Protein AF-A0A9Q0FWL4-F1 (afdb_monomer_lite)

InterPro domains:
  IPR029993 Plant galacturonosyltransferase GAUT [PTHR32116] (67-265)

Foldseek 3Di:
DDDDDDDDDDDDDDDDDDDDDDDDDDPPPVVVVVVVVVVVVVVVVVVVVVVVVVVVVVVVVVVVVVVVVVPCVCVVDVDPPDDPPPDPCFCVLLVLLVVLLLLLVLLLVQCVVVVPDPLNVQSVVLSVVSCVQSPVDPGPVSGDPCNVVSSVSSVVSSVVSCVVGDDPVSSVVSSVVVVVVVVVVVVVVVVVVVVVVVCVQQDDPVVVVVVVVVVVCVQPVDDPVPNDDPPPVVVPDPVDDDDDDDDSGPVVVVVVVVVCVVVVVVD

pLDDT: mean 77.48, std 19.6, range [29.02, 96.5]

Radius of gyration: 37.81 Å; chains: 1; bounding box: 116×68×79 Å

Structure (mmCIF, N/CA/C/O backbone):
data_AF-A0A9Q0FWL4-F1
#
_entry.id   AF-A0A9Q0FWL4-F1
#
loop_
_atom_site.group_PDB
_atom_site.id
_atom_site.type_symbol
_atom_site.label_atom_id
_atom_site.label_alt_id
_atom_site.label_comp_id
_atom_site.label_asym_id
_atom_site.label_entity_id
_atom_site.label_seq_id
_atom_site.pdbx_PDB_ins_code
_atom_site.Cartn_x
_atom_site.Cartn_y
_atom_site.Cartn_z
_atom_site.occupancy
_atom_site.B_iso_or_equiv
_atom_site.auth_seq_id
_atom_site.auth_comp_id
_atom_site.auth_asym_id
_atom_site.auth_atom_id
_atom_site.pdbx_PDB_model_num
ATOM 1 N N . MET A 1 1 ? -26.113 43.821 -10.012 1.00 34.00 1 MET A N 1
ATOM 2 C CA . MET A 1 1 ? -27.059 44.956 -9.941 1.00 34.00 1 MET A CA 1
ATOM 3 C C . MET A 1 1 ? -28.454 44.350 -9.943 1.00 34.00 1 MET A C 1
ATOM 5 O O . MET A 1 1 ? -28.707 43.548 -10.831 1.00 34.00 1 MET A O 1
ATOM 9 N N . GLY A 1 2 ? -29.240 44.588 -8.882 1.00 33.53 2 GLY A N 1
ATOM 10 C CA . GLY A 1 2 ? -30.541 43.950 -8.605 1.00 33.53 2 GLY A CA 1
ATOM 11 C C . GLY A 1 2 ? -31.647 44.323 -9.604 1.00 33.53 2 GLY A C 1
ATOM 12 O O . GLY A 1 2 ? -31.356 44.902 -10.640 1.00 33.53 2 GLY A O 1
ATOM 13 N N . SER A 1 3 ? -32.933 44.051 -9.384 1.00 32.19 3 SER A N 1
ATOM 14 C CA . SER A 1 3 ? -33.690 43.526 -8.236 1.00 32.19 3 SER A CA 1
ATOM 15 C C . SER A 1 3 ? -35.167 43.379 -8.654 1.00 32.19 3 SER A C 1
ATOM 17 O O . SER A 1 3 ? -35.619 44.199 -9.442 1.00 32.19 3 SER A O 1
ATOM 19 N N . LEU A 1 4 ? -35.881 42.420 -8.038 1.00 29.02 4 LEU A N 1
ATOM 20 C CA . LEU A 1 4 ? -37.313 42.427 -7.634 1.00 29.02 4 LEU A CA 1
ATOM 21 C C . LEU A 1 4 ? -38.383 42.740 -8.712 1.00 29.02 4 LEU A C 1
ATOM 23 O O . LEU A 1 4 ? -38.448 43.834 -9.246 1.00 29.02 4 LEU A O 1
ATOM 27 N N . SER A 1 5 ? -39.202 41.755 -9.106 1.00 41.09 5 SER A N 1
ATOM 28 C CA . SER A 1 5 ? -40.471 41.311 -8.472 1.00 41.09 5 SER A CA 1
ATOM 29 C C . SER A 1 5 ? -41.685 42.174 -8.829 1.00 41.09 5 SER A C 1
ATOM 31 O O . SER A 1 5 ? -41.716 43.343 -8.466 1.00 41.09 5 SER A O 1
ATOM 33 N N . LEU A 1 6 ? -42.727 41.549 -9.395 1.00 30.31 6 LEU A N 1
ATOM 34 C CA . LEU A 1 6 ? -44.133 41.951 -9.264 1.00 30.31 6 LEU A CA 1
ATOM 35 C C . LEU A 1 6 ? -45.068 40.817 -9.734 1.00 30.31 6 LEU A C 1
ATOM 37 O O . LEU A 1 6 ? -44.769 40.102 -10.685 1.00 30.31 6 LEU A O 1
ATOM 41 N N . ASP A 1 7 ? -46.197 40.719 -9.033 1.00 31.80 7 ASP A N 1
ATOM 42 C CA . ASP A 1 7 ? -47.492 40.201 -9.489 1.00 31.80 7 ASP A CA 1
ATOM 43 C C . ASP A 1 7 ? -47.728 38.688 -9.599 1.00 31.80 7 ASP A C 1
ATOM 45 O O . ASP A 1 7 ? -47.531 38.053 -10.627 1.00 31.80 7 ASP A O 1
ATOM 49 N N . SER A 1 8 ? -48.375 38.123 -8.574 1.00 32.84 8 SER A N 1
ATOM 50 C CA . SER A 1 8 ? -49.847 38.095 -8.594 1.00 32.84 8 SER A CA 1
ATOM 51 C C . SER A 1 8 ? -50.386 37.475 -7.302 1.00 32.84 8 SER A C 1
ATOM 53 O O . SER A 1 8 ? -50.456 36.258 -7.142 1.00 32.84 8 SER A O 1
ATOM 55 N N . PHE A 1 9 ? -50.767 38.331 -6.352 1.00 29.19 9 PHE A N 1
ATOM 56 C CA . PHE A 1 9 ? -51.588 37.937 -5.213 1.00 29.19 9 PHE A CA 1
ATOM 57 C C . PHE A 1 9 ? -52.918 38.692 -5.255 1.00 29.19 9 PHE A C 1
ATOM 59 O O . PHE A 1 9 ? -52.963 39.916 -5.186 1.00 29.19 9 PHE A O 1
ATOM 66 N N . ARG A 1 10 ? -53.986 37.889 -5.189 1.00 34.56 10 ARG A N 1
ATOM 67 C CA . ARG A 1 10 ? -55.209 38.135 -4.413 1.00 34.56 10 ARG A CA 1
ATOM 68 C C . ARG A 1 10 ? -56.282 39.035 -5.035 1.00 34.56 10 ARG A C 1
ATOM 70 O O . ARG A 1 10 ? -56.314 40.241 -4.813 1.00 34.56 10 ARG A O 1
ATOM 77 N N . LYS A 1 11 ? -57.310 38.379 -5.583 1.00 34.53 11 LYS A N 1
ATOM 78 C CA . LYS A 1 11 ? -58.724 38.719 -5.336 1.00 34.53 11 LYS A CA 1
ATOM 79 C C . LYS A 1 11 ? -59.644 37.613 -5.857 1.00 34.53 11 LYS A C 1
ATOM 81 O O . LYS A 1 11 ? -59.728 37.402 -7.058 1.00 34.53 11 LYS A O 1
ATOM 86 N N . ASN A 1 12 ? -60.315 36.904 -4.952 1.00 34.34 12 ASN A N 1
ATOM 87 C CA . ASN A 1 12 ? -61.779 36.915 -4.850 1.00 34.34 12 ASN A CA 1
ATOM 88 C C . ASN A 1 12 ? -62.262 35.845 -3.862 1.00 34.34 12 ASN A C 1
ATOM 90 O O . ASN A 1 12 ? -61.988 34.657 -4.002 1.00 34.34 12 ASN A O 1
ATOM 94 N N . ASN A 1 13 ? -62.987 36.323 -2.851 1.00 46.12 13 ASN A N 1
ATOM 95 C CA . ASN A 1 13 ? -63.756 35.535 -1.902 1.00 46.12 13 ASN A CA 1
ATOM 96 C C . ASN A 1 13 ? -64.874 34.796 -2.645 1.00 46.12 13 ASN A C 1
ATOM 98 O O . ASN A 1 13 ? -65.841 35.428 -3.059 1.00 46.12 13 ASN A O 1
ATOM 102 N N . PHE A 1 14 ? -64.783 33.472 -2.734 1.00 36.03 14 PHE A N 1
ATOM 103 C CA . PHE A 1 14 ? -65.955 32.624 -2.912 1.00 36.03 14 PHE A CA 1
ATOM 104 C C . PHE A 1 14 ? -65.940 31.528 -1.851 1.00 36.03 14 PHE A C 1
ATOM 106 O O . PHE A 1 14 ? -65.048 30.686 -1.792 1.00 36.03 14 PHE A O 1
ATOM 113 N N . SER A 1 15 ? -66.936 31.618 -0.973 1.00 32.41 15 SER A N 1
ATOM 114 C CA . SER A 1 15 ? -67.282 30.630 0.039 1.00 32.41 15 SER A CA 1
ATOM 115 C C . SER A 1 15 ? -67.635 29.310 -0.649 1.00 32.41 15 SER A C 1
ATOM 117 O O . SER A 1 15 ? -68.641 29.226 -1.353 1.00 32.41 15 SER A O 1
ATOM 119 N N . ALA A 1 16 ? -66.803 28.285 -0.470 1.00 35.75 16 ALA A N 1
ATOM 120 C CA . ALA A 1 16 ? -67.134 26.926 -0.874 1.00 35.75 16 ALA A CA 1
ATOM 121 C C . ALA A 1 16 ? -67.928 26.261 0.259 1.00 35.75 16 ALA A C 1
ATOM 123 O O . ALA A 1 16 ? -67.370 25.682 1.191 1.00 35.75 16 ALA A O 1
ATOM 124 N N . SER A 1 17 ? -69.251 26.398 0.178 1.00 32.19 17 SER A N 1
ATOM 125 C CA . SER A 1 17 ? -70.213 25.616 0.951 1.00 32.19 17 SER A CA 1
ATOM 126 C C . SER A 1 17 ? -70.137 24.158 0.497 1.00 32.19 17 SER A C 1
ATOM 128 O O . SER A 1 17 ? -70.557 23.823 -0.609 1.00 32.19 17 SER A O 1
ATOM 130 N N . TRP A 1 18 ?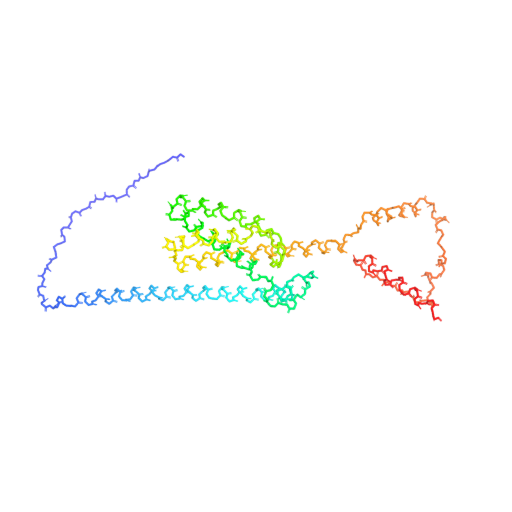 -69.595 23.284 1.341 1.00 34.16 18 TRP A N 1
ATOM 131 C CA . TRP A 1 18 ? -69.711 21.843 1.143 1.00 34.16 18 TRP A CA 1
ATOM 132 C C . TRP A 1 18 ? -70.949 21.357 1.891 1.00 34.16 18 TRP A C 1
ATOM 134 O O . TRP A 1 18 ? -70.984 21.326 3.119 1.00 34.16 18 TRP A O 1
ATOM 144 N N . LYS A 1 19 ? -71.990 21.007 1.129 1.00 30.08 19 LYS A N 1
ATOM 145 C CA . LYS A 1 19 ? -73.151 20.262 1.623 1.00 30.08 19 LYS A CA 1
ATOM 146 C C . LYS A 1 19 ? -72.692 18.870 2.054 1.00 30.08 19 LYS A C 1
ATOM 148 O O . LYS A 1 19 ? -72.280 18.068 1.220 1.00 30.08 19 LYS A O 1
ATOM 153 N N . THR A 1 20 ? -72.824 18.572 3.338 1.00 39.72 20 THR A N 1
ATOM 154 C CA . THR A 1 20 ? -72.803 17.208 3.859 1.00 39.72 20 THR A CA 1
ATOM 155 C C . THR A 1 20 ? -74.146 16.554 3.540 1.00 39.72 20 THR A C 1
ATOM 157 O O . THR A 1 20 ? -75.151 16.778 4.210 1.00 39.72 20 THR A O 1
ATOM 160 N N . VAL A 1 21 ? -74.184 15.765 2.468 1.00 32.66 21 VAL A N 1
ATOM 161 C CA . VAL A 1 21 ? -75.251 14.778 2.282 1.00 32.66 21 VAL A CA 1
ATOM 162 C C . VAL A 1 21 ? -74.821 13.548 3.062 1.00 32.66 21 VAL A C 1
ATOM 164 O O . VAL A 1 21 ? -73.797 12.940 2.756 1.00 32.66 21 VAL A O 1
ATOM 167 N N . GLY A 1 22 ? -75.571 13.240 4.117 1.00 38.34 22 GLY A N 1
ATOM 168 C CA . GLY A 1 22 ? -75.400 12.019 4.883 1.00 38.34 22 GLY A CA 1
ATOM 169 C C . GLY A 1 22 ? -75.562 10.804 3.977 1.00 38.34 22 GLY A C 1
ATOM 170 O O . GLY A 1 22 ? -76.636 10.565 3.432 1.00 38.34 22 GLY A O 1
ATOM 171 N N . ALA A 1 23 ? -74.481 10.049 3.842 1.00 32.47 23 ALA A N 1
ATOM 172 C CA . ALA A 1 23 ? -74.512 8.627 3.572 1.00 32.47 23 ALA A CA 1
ATOM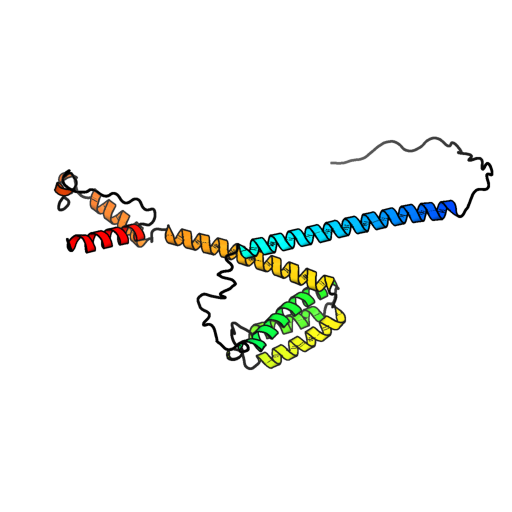 173 C C . ALA A 1 23 ? -73.614 7.992 4.633 1.00 32.47 23 ALA A C 1
ATOM 175 O O . ALA A 1 23 ? -72.404 8.221 4.674 1.00 32.47 23 ALA A O 1
ATOM 176 N N . GLU A 1 24 ? -74.238 7.263 5.549 1.00 42.03 24 GLU A N 1
ATOM 177 C CA . GLU A 1 24 ? -73.559 6.384 6.485 1.00 42.03 24 GLU A CA 1
ATOM 178 C C . GLU A 1 24 ? -72.816 5.305 5.690 1.00 42.03 24 GLU A C 1
ATOM 180 O O . GLU A 1 24 ? -73.407 4.320 5.264 1.00 42.03 24 GLU A O 1
ATOM 185 N N . THR A 1 25 ? -71.511 5.476 5.485 1.00 40.38 25 THR A N 1
ATOM 186 C CA . THR A 1 25 ? -70.605 4.364 5.179 1.00 40.38 25 THR A CA 1
ATOM 187 C C . THR A 1 25 ? -69.249 4.600 5.838 1.00 40.38 25 THR A C 1
ATOM 189 O O . THR A 1 25 ? -68.458 5.421 5.386 1.00 40.38 25 THR A O 1
ATOM 192 N N . SER A 1 26 ? -69.013 3.826 6.900 1.00 40.59 26 SER A N 1
ATOM 193 C CA . SER A 1 26 ? -67.720 3.325 7.381 1.00 40.59 26 SER A CA 1
ATOM 194 C C . SER A 1 26 ? -66.612 4.347 7.697 1.00 40.59 26 SER A C 1
ATOM 196 O O . SER A 1 26 ? -65.752 4.668 6.883 1.00 40.59 26 SER A O 1
ATOM 198 N N . VAL A 1 27 ? -66.529 4.745 8.971 1.00 43.12 27 VAL A N 1
ATOM 199 C CA . VAL A 1 27 ? -65.315 5.353 9.558 1.00 43.12 27 VAL A CA 1
ATOM 200 C C . VAL A 1 27 ? -64.134 4.351 9.585 1.00 43.12 27 VAL A C 1
ATOM 202 O O . VAL A 1 27 ? -62.979 4.757 9.691 1.00 43.12 27 VAL A O 1
ATOM 205 N N . GLU A 1 28 ? -64.383 3.052 9.373 1.00 45.19 28 GLU A N 1
ATOM 206 C CA . GLU A 1 28 ? -63.355 2.004 9.234 1.00 45.19 28 GLU A CA 1
ATOM 207 C C . GLU A 1 28 ? -62.682 1.949 7.844 1.00 45.19 28 GLU A C 1
ATOM 209 O O . GLU A 1 28 ? -61.575 1.421 7.717 1.00 45.19 28 GLU A O 1
ATOM 214 N N . SER A 1 29 ? -63.274 2.514 6.781 1.00 47.66 29 SER A N 1
ATOM 215 C CA . SER A 1 29 ? -62.703 2.392 5.427 1.00 47.66 29 SER A CA 1
ATOM 216 C C . SER A 1 29 ? -61.579 3.392 5.122 1.00 47.66 29 SER A C 1
ATOM 218 O O . SER A 1 29 ? -60.679 3.082 4.335 1.00 47.66 29 SER A O 1
ATOM 220 N N . ASN A 1 30 ? -61.576 4.571 5.752 1.00 52.31 30 ASN A N 1
ATOM 221 C CA . ASN A 1 30 ? -60.561 5.603 5.493 1.00 52.31 30 ASN A CA 1
ATOM 222 C C . ASN A 1 30 ? -59.215 5.291 6.164 1.00 52.31 30 ASN A C 1
ATOM 224 O O . ASN A 1 30 ? -58.171 5.444 5.528 1.00 52.31 30 ASN A O 1
ATOM 228 N N . THR A 1 31 ? -59.236 4.752 7.386 1.00 54.25 31 THR A N 1
ATOM 229 C CA . THR A 1 31 ? -58.031 4.302 8.103 1.00 54.25 31 THR A CA 1
ATOM 230 C C . THR A 1 31 ? -57.358 3.131 7.383 1.00 54.25 31 THR A C 1
ATOM 232 O O . THR A 1 31 ? -56.138 3.118 7.226 1.00 54.25 31 THR A O 1
ATOM 235 N N . SER A 1 32 ? -58.143 2.190 6.842 1.00 61.56 32 SER A N 1
ATOM 236 C CA . SER A 1 32 ? -57.617 1.065 6.055 1.00 61.56 32 SER A CA 1
ATOM 237 C C . SER A 1 32 ? -56.938 1.514 4.749 1.00 61.56 32 SER A C 1
ATOM 239 O O . SER A 1 32 ? -55.901 0.970 4.366 1.00 61.56 32 SER A O 1
ATOM 241 N N . SER A 1 33 ? -57.469 2.549 4.084 1.00 62.50 33 SER A N 1
ATOM 242 C CA . SER A 1 33 ? -56.909 3.097 2.841 1.00 62.50 33 SER A CA 1
ATOM 243 C C . SER A 1 33 ? -55.620 3.890 3.066 1.00 62.50 33 SER A C 1
ATOM 245 O O . SER A 1 33 ? -54.699 3.808 2.246 1.00 62.50 33 SER A O 1
ATOM 247 N N . GLU A 1 34 ? -55.519 4.635 4.168 1.00 67.62 34 GLU A N 1
ATOM 248 C CA . GLU A 1 34 ? -54.279 5.307 4.576 1.00 67.62 34 GLU A CA 1
ATOM 249 C C . GLU A 1 34 ? -53.193 4.305 4.968 1.00 67.62 34 GLU A C 1
ATOM 251 O O . GLU A 1 34 ? -52.090 4.377 4.423 1.00 67.62 34 GLU A O 1
ATOM 256 N N . GLN A 1 35 ? -53.529 3.290 5.770 1.00 72.75 35 GLN A N 1
ATOM 257 C CA . GLN A 1 35 ? -52.615 2.190 6.100 1.00 72.75 35 GLN A CA 1
ATOM 258 C C . GLN A 1 35 ? -52.127 1.447 4.848 1.00 72.75 35 GLN A C 1
ATOM 260 O O . GLN A 1 35 ? -50.964 1.055 4.751 1.00 72.75 35 GLN A O 1
ATOM 265 N N . LEU A 1 36 ? -52.990 1.268 3.842 1.00 78.62 36 LEU A N 1
ATOM 266 C CA . LEU A 1 36 ? -52.611 0.643 2.576 1.00 78.62 36 LEU A CA 1
ATOM 267 C C . LEU A 1 36 ? -51.642 1.521 1.766 1.00 78.62 36 LEU A C 1
ATOM 269 O O . LEU A 1 36 ? -50.739 1.005 1.104 1.00 78.62 36 LEU A O 1
ATOM 273 N N . ARG A 1 37 ? -51.820 2.848 1.793 1.00 78.69 37 ARG A N 1
ATOM 274 C CA . ARG A 1 37 ? -50.910 3.808 1.144 1.00 78.69 37 ARG A CA 1
ATOM 275 C C . ARG A 1 37 ? -49.561 3.862 1.853 1.00 78.69 37 ARG A C 1
ATOM 277 O O . ARG A 1 37 ? -48.538 3.935 1.170 1.00 78.69 37 ARG A O 1
ATOM 284 N N . GLU A 1 38 ? -49.560 3.786 3.177 1.00 80.94 38 GLU A N 1
ATOM 285 C CA . GLU A 1 38 ? -48.361 3.748 4.010 1.00 80.94 38 GLU A CA 1
ATOM 286 C C . GLU A 1 38 ? -47.568 2.457 3.784 1.00 80.94 38 GLU A C 1
ATOM 288 O O . GLU A 1 38 ? -46.414 2.534 3.370 1.00 80.94 38 GLU A O 1
ATOM 293 N N . LYS A 1 39 ? -48.217 1.284 3.808 1.00 85.31 39 LYS A N 1
ATOM 294 C CA . LYS A 1 39 ? -47.588 -0.001 3.435 1.00 85.31 39 LYS A CA 1
ATOM 295 C C . LYS A 1 39 ? -46.972 0.007 2.033 1.00 85.31 39 LYS A C 1
ATOM 297 O O . LYS A 1 39 ? -45.925 -0.592 1.803 1.00 85.31 39 LYS A O 1
ATOM 302 N N . ARG A 1 40 ? -47.585 0.695 1.058 1.00 86.12 40 ARG A N 1
ATOM 303 C CA . ARG A 1 40 ? -47.001 0.864 -0.293 1.00 86.12 40 ARG A CA 1
ATOM 304 C C . ARG A 1 40 ? -45.801 1.811 -0.309 1.00 86.12 40 ARG A C 1
ATOM 306 O O . ARG A 1 40 ? -44.959 1.697 -1.198 1.00 86.12 40 ARG A O 1
ATOM 313 N N . ARG A 1 41 ? -45.748 2.799 0.587 1.00 82.56 41 ARG A N 1
ATOM 314 C CA . ARG A 1 41 ? -44.584 3.685 0.744 1.00 82.56 41 ARG A CA 1
ATOM 315 C C . ARG A 1 41 ? -43.441 2.936 1.421 1.00 82.56 41 ARG A C 1
ATOM 317 O O . ARG A 1 41 ? -42.343 2.960 0.884 1.00 82.56 41 ARG A O 1
ATOM 324 N N . GLU A 1 42 ? -43.722 2.196 2.488 1.00 87.19 42 GLU A N 1
ATOM 325 C CA . GLU A 1 42 ? -42.751 1.333 3.172 1.00 87.19 42 GLU A CA 1
ATOM 326 C C . GLU A 1 42 ? -42.185 0.264 2.240 1.00 87.19 42 GLU A C 1
ATOM 328 O O . GLU A 1 42 ? -40.973 0.105 2.160 1.00 87.19 42 GLU A O 1
ATOM 333 N N . LYS A 1 43 ? -43.038 -0.413 1.459 1.00 89.69 43 LYS A N 1
ATOM 334 C CA . LYS A 1 43 ? -42.587 -1.410 0.480 1.00 89.69 43 LYS A CA 1
ATOM 335 C C . LYS A 1 43 ? -41.659 -0.799 -0.574 1.00 89.69 43 LYS A C 1
ATOM 337 O O . LYS A 1 43 ? -40.615 -1.365 -0.860 1.00 89.69 43 LYS A O 1
ATOM 342 N N . ARG A 1 44 ? -41.992 0.391 -1.090 1.00 88.25 44 ARG A N 1
ATOM 343 C CA . ARG A 1 44 ? -41.121 1.120 -2.028 1.00 88.25 44 ARG A CA 1
ATOM 344 C C . ARG A 1 44 ? -39.806 1.559 -1.385 1.00 88.25 44 ARG A C 1
ATOM 346 O O . ARG A 1 44 ? -38.775 1.475 -2.036 1.00 88.25 44 ARG A O 1
ATOM 353 N N . ALA A 1 45 ? -39.832 2.005 -0.131 1.00 84.38 45 ALA A N 1
ATOM 354 C CA . ALA A 1 45 ? -38.620 2.354 0.604 1.00 84.38 45 ALA A CA 1
ATOM 355 C C . ALA A 1 45 ? -37.728 1.121 0.832 1.00 84.38 45 ALA A C 1
ATOM 357 O O . ALA A 1 45 ? -36.527 1.189 0.601 1.00 84.38 45 ALA A O 1
ATOM 358 N N . ALA A 1 46 ? -38.314 -0.020 1.202 1.00 87.56 46 ALA A N 1
ATOM 359 C CA . ALA A 1 46 ? -37.592 -1.278 1.372 1.00 87.56 46 ALA A CA 1
ATOM 360 C C . ALA A 1 46 ? -36.998 -1.800 0.051 1.00 87.56 46 ALA A C 1
ATOM 362 O O . ALA A 1 46 ? -35.864 -2.274 0.041 1.00 87.56 46 ALA A O 1
ATOM 363 N N . ASP A 1 47 ? -37.728 -1.681 -1.063 1.00 88.56 47 ASP A N 1
ATOM 364 C CA . ASP A 1 47 ? -37.236 -2.064 -2.392 1.00 88.56 47 ASP A CA 1
ATOM 365 C C . ASP A 1 47 ? -36.072 -1.163 -2.849 1.00 88.56 47 ASP A C 1
ATOM 367 O O . ASP A 1 47 ? -35.099 -1.660 -3.413 1.00 88.56 47 ASP A O 1
ATOM 371 N N . LEU A 1 48 ? -36.124 0.143 -2.553 1.00 86.44 48 LEU A N 1
ATOM 372 C CA . LEU A 1 48 ? -35.026 1.078 -2.834 1.00 86.44 48 LEU A CA 1
ATOM 373 C C . LEU A 1 48 ? -33.765 0.756 -2.019 1.00 86.44 48 LEU A C 1
ATOM 375 O O . LEU A 1 48 ? -32.675 0.733 -2.583 1.00 86.44 48 LEU A O 1
ATOM 379 N N . VAL A 1 49 ? -33.912 0.457 -0.723 1.00 84.12 49 VAL A N 1
ATOM 380 C CA . VAL A 1 49 ? -32.785 0.046 0.137 1.00 84.12 49 VAL A CA 1
ATOM 381 C C . VAL A 1 49 ? -32.166 -1.257 -0.369 1.00 84.12 49 VAL A C 1
ATOM 383 O O . VAL A 1 49 ? -30.950 -1.354 -0.487 1.00 84.12 49 VAL A O 1
ATOM 386 N N . ARG A 1 50 ? -32.989 -2.239 -0.764 1.00 81.75 50 ARG A N 1
ATOM 387 C CA . ARG A 1 50 ? -32.496 -3.484 -1.376 1.00 81.75 50 ARG A CA 1
ATOM 388 C C . ARG A 1 50 ? -31.704 -3.235 -2.654 1.00 81.75 50 ARG A C 1
ATOM 390 O O . ARG A 1 50 ? -30.678 -3.868 -2.866 1.00 81.75 50 ARG A O 1
ATOM 397 N N . GLN A 1 51 ? -32.162 -2.313 -3.497 1.00 82.88 51 GLN A N 1
ATOM 398 C CA . GLN A 1 51 ? -31.462 -1.967 -4.730 1.00 82.88 51 GLN A CA 1
ATOM 399 C C . GLN A 1 51 ? -30.106 -1.291 -4.460 1.00 82.88 51 GLN A C 1
ATOM 401 O O . GLN A 1 51 ? -29.147 -1.539 -5.191 1.00 82.88 51 GLN A O 1
ATOM 406 N N . GLU A 1 52 ? -30.015 -0.457 -3.421 1.00 83.88 52 GLU A N 1
ATOM 407 C CA . GLU A 1 52 ? -28.761 0.149 -2.960 1.00 83.88 52 GLU A CA 1
ATOM 408 C C . GLU A 1 52 ? -27.792 -0.903 -2.396 1.00 83.88 52 GLU A C 1
ATOM 410 O O . GLU A 1 52 ? -26.613 -0.917 -2.768 1.00 83.88 52 GLU A O 1
ATOM 415 N N . ASP A 1 53 ? -28.286 -1.823 -1.565 1.00 82.12 53 ASP A N 1
ATOM 416 C CA . ASP A 1 53 ? -27.504 -2.941 -1.030 1.00 82.12 53 ASP A CA 1
ATOM 417 C C . ASP A 1 53 ? -26.973 -3.830 -2.169 1.00 82.12 53 ASP A C 1
ATOM 419 O O . ASP A 1 53 ? -25.776 -4.120 -2.230 1.00 82.12 53 ASP A O 1
ATOM 423 N N . ASP A 1 54 ? -27.824 -4.184 -3.137 1.00 82.75 54 ASP A N 1
ATOM 424 C CA . ASP A 1 54 ? -27.442 -4.962 -4.321 1.00 82.75 54 ASP A CA 1
ATOM 425 C C . ASP A 1 54 ? -26.398 -4.234 -5.180 1.00 82.75 54 ASP A C 1
ATOM 427 O O . ASP A 1 54 ? -25.451 -4.848 -5.683 1.00 82.75 54 ASP A O 1
ATOM 431 N N . ALA A 1 55 ? -26.542 -2.918 -5.364 1.00 84.19 55 ALA A N 1
ATOM 432 C CA . ALA A 1 55 ? -25.562 -2.106 -6.081 1.00 84.19 55 ALA A CA 1
ATOM 433 C C . ALA A 1 55 ? -24.217 -2.074 -5.343 1.00 84.19 55 ALA A C 1
ATOM 435 O O . ALA A 1 55 ? -23.165 -2.196 -5.973 1.00 84.19 55 ALA A O 1
ATOM 436 N N . THR A 1 56 ? -24.248 -1.983 -4.015 1.00 79.31 56 THR A N 1
ATOM 437 C CA . THR A 1 56 ? -23.054 -2.015 -3.166 1.00 79.31 56 THR A CA 1
ATOM 438 C C . THR A 1 56 ? -22.341 -3.357 -3.283 1.00 79.31 56 THR A C 1
ATOM 440 O O . THR A 1 56 ? -21.143 -3.381 -3.556 1.00 79.31 56 THR A O 1
ATOM 443 N N . ILE A 1 57 ? -23.073 -4.471 -3.190 1.00 82.31 57 ILE A N 1
ATOM 444 C CA . ILE A 1 57 ? -22.528 -5.826 -3.359 1.00 82.31 57 ILE A CA 1
ATOM 445 C C . ILE A 1 57 ? -21.909 -5.994 -4.752 1.00 82.31 57 ILE A C 1
ATOM 447 O O . ILE A 1 57 ? -20.829 -6.564 -4.896 1.00 82.31 57 ILE A O 1
ATOM 451 N N . ARG A 1 58 ? -22.549 -5.470 -5.805 1.00 85.56 58 ARG A N 1
ATOM 452 C CA . ARG A 1 58 ? -21.991 -5.502 -7.169 1.00 85.56 58 ARG A CA 1
ATOM 453 C C . ARG A 1 58 ? -20.696 -4.706 -7.281 1.00 85.56 58 ARG A C 1
ATOM 455 O O . ARG A 1 58 ? -19.759 -5.185 -7.914 1.00 85.56 58 ARG A O 1
ATOM 462 N N . LEU A 1 59 ? -20.635 -3.517 -6.684 1.00 79.94 59 LEU A N 1
ATOM 463 C CA . LEU A 1 59 ? -19.424 -2.697 -6.664 1.00 79.94 59 LEU A CA 1
ATOM 464 C C . LEU A 1 59 ? -18.306 -3.360 -5.852 1.00 79.94 59 LEU A C 1
ATOM 466 O O . LEU A 1 59 ? -17.158 -3.332 -6.286 1.00 79.94 59 LEU A O 1
ATOM 470 N N . GLU A 1 60 ? -18.627 -4.001 -4.726 1.00 72.94 60 GLU A N 1
ATOM 471 C CA . GLU A 1 60 ? -17.675 -4.793 -3.940 1.00 72.94 60 GLU A CA 1
ATOM 472 C C . GLU A 1 60 ? -17.146 -5.986 -4.738 1.00 72.94 60 GLU A C 1
ATOM 474 O O . GLU A 1 60 ? -15.936 -6.154 -4.851 1.00 72.94 60 GLU A O 1
ATOM 479 N N . ASN A 1 61 ? -18.024 -6.768 -5.365 1.00 80.69 61 ASN A N 1
ATOM 480 C CA . ASN A 1 61 ? -17.623 -7.900 -6.199 1.00 80.69 61 ASN A CA 1
ATOM 481 C C . ASN A 1 61 ? -16.781 -7.450 -7.398 1.00 80.69 61 ASN A C 1
ATOM 483 O O . ASN A 1 61 ? -15.777 -8.081 -7.720 1.00 80.69 61 ASN A O 1
ATOM 487 N N . ALA A 1 62 ? -17.132 -6.326 -8.027 1.00 82.69 62 ALA A N 1
ATOM 488 C CA . ALA A 1 62 ? -16.327 -5.733 -9.087 1.00 82.69 62 ALA A CA 1
ATOM 489 C C . ALA A 1 62 ? -14.961 -5.253 -8.570 1.00 82.69 62 ALA A C 1
ATOM 491 O O . ALA A 1 62 ? -13.960 -5.413 -9.267 1.00 82.69 62 ALA A O 1
ATOM 492 N N . ALA A 1 63 ? -14.892 -4.697 -7.357 1.00 73.69 63 ALA A N 1
ATOM 493 C CA . ALA A 1 63 ? -13.636 -4.317 -6.717 1.00 73.69 63 ALA A CA 1
ATOM 494 C C . ALA A 1 63 ? -12.772 -5.545 -6.380 1.00 73.69 63 ALA A C 1
ATOM 496 O O . ALA A 1 63 ? -11.567 -5.502 -6.614 1.00 73.69 63 ALA A O 1
ATOM 497 N N . ILE A 1 64 ? -13.379 -6.647 -5.922 1.00 74.00 64 ILE A N 1
ATOM 498 C CA . ILE A 1 64 ? -12.711 -7.930 -5.651 1.00 74.00 64 ILE A CA 1
ATOM 499 C C . ILE A 1 64 ? -12.178 -8.555 -6.946 1.00 74.00 64 ILE A C 1
ATOM 501 O O . ILE A 1 64 ? -11.018 -8.946 -7.017 1.00 74.00 64 ILE A O 1
ATOM 505 N N . GLU A 1 65 ? -12.975 -8.627 -8.012 1.00 76.06 65 GLU A N 1
ATOM 506 C CA . GLU A 1 65 ? -12.487 -9.121 -9.309 1.00 76.06 65 GLU A CA 1
ATOM 507 C C . GLU A 1 65 ? -11.356 -8.242 -9.857 1.00 76.06 65 GLU A C 1
ATOM 509 O O . GLU A 1 65 ? -10.345 -8.727 -10.370 1.00 76.06 65 GLU A O 1
ATOM 514 N N . ARG A 1 66 ? -11.464 -6.922 -9.680 1.00 68.00 66 ARG A N 1
ATOM 515 C CA . ARG A 1 66 ? -10.402 -5.998 -10.076 1.00 68.00 66 ARG A CA 1
ATOM 516 C C . ARG A 1 66 ? -9.147 -6.175 -9.223 1.00 68.00 66 ARG A C 1
ATOM 518 O O . ARG A 1 66 ? -8.055 -6.077 -9.781 1.00 68.00 66 ARG A O 1
ATOM 525 N N . SER A 1 67 ? -9.272 -6.472 -7.927 1.00 58.25 67 SER A N 1
ATOM 526 C CA . SER A 1 67 ? -8.130 -6.737 -7.046 1.00 58.25 67 SER A CA 1
ATOM 527 C C . SER A 1 67 ? -7.439 -8.059 -7.382 1.00 58.25 67 SER A C 1
ATOM 529 O O . SER A 1 67 ? -6.216 -8.119 -7.307 1.00 58.25 67 SER A O 1
ATOM 531 N N . LYS A 1 68 ? -8.158 -9.065 -7.900 1.00 64.50 68 LYS A N 1
ATOM 532 C CA . LYS A 1 68 ? -7.538 -10.285 -8.460 1.00 64.50 68 LYS A CA 1
ATOM 533 C C . LYS A 1 68 ? -6.612 -9.989 -9.647 1.00 64.50 68 LYS A C 1
ATOM 535 O O . LYS A 1 68 ? -5.560 -10.609 -9.772 1.00 64.50 68 LYS A O 1
ATOM 540 N N . SER A 1 69 ? -6.970 -9.021 -10.500 1.00 59.31 69 SER A N 1
ATOM 541 C CA . SER A 1 69 ? -6.138 -8.586 -11.640 1.00 59.31 69 SER A CA 1
ATOM 542 C C . SER A 1 69 ? -4.946 -7.708 -11.240 1.00 59.31 69 SER A C 1
ATOM 544 O O . SER A 1 69 ? -3.999 -7.544 -12.015 1.00 59.31 69 SER A O 1
ATOM 546 N N . VAL A 1 70 ? -4.961 -7.147 -10.022 1.00 56.53 70 VAL A N 1
ATOM 547 C CA . VAL A 1 70 ? -3.781 -6.532 -9.407 1.00 56.53 70 VAL A CA 1
ATOM 548 C C . VAL A 1 70 ? -2.864 -7.672 -8.995 1.00 56.53 70 VAL A C 1
ATOM 550 O O . VAL A 1 70 ? -2.795 -8.007 -7.826 1.00 56.53 70 VAL A O 1
ATOM 553 N N . ASP A 1 71 ? -2.208 -8.263 -9.996 1.00 48.16 71 ASP A N 1
ATOM 554 C CA . ASP A 1 71 ? -1.270 -9.381 -9.921 1.00 48.16 71 ASP A CA 1
ATOM 555 C C . ASP A 1 71 ? -1.212 -10.026 -8.530 1.00 48.16 71 ASP A C 1
ATOM 557 O O . ASP A 1 71 ? -0.394 -9.654 -7.683 1.00 48.16 71 ASP A O 1
ATOM 561 N N . SER A 1 72 ? -2.144 -10.946 -8.267 1.00 48.66 72 SER A N 1
ATOM 562 C CA . SER A 1 72 ? -2.217 -11.663 -6.995 1.00 48.66 72 SER A CA 1
ATOM 563 C C . SER A 1 72 ? -0.959 -12.489 -6.731 1.00 48.66 72 SER A C 1
ATOM 565 O O . SER A 1 72 ? -0.782 -12.975 -5.622 1.00 48.66 72 SER A O 1
ATOM 567 N N . SER A 1 73 ? -0.043 -12.611 -7.697 1.00 45.59 73 SER A N 1
ATOM 568 C CA . SER A 1 73 ? 1.300 -13.139 -7.465 1.00 45.59 73 SER A CA 1
ATOM 569 C C . SER A 1 73 ? 2.155 -12.245 -6.546 1.00 45.59 73 SER A C 1
ATOM 571 O O . SER A 1 73 ? 3.102 -12.747 -5.949 1.00 45.59 73 SER A O 1
ATOM 573 N N . ILE A 1 74 ? 1.780 -10.971 -6.345 1.00 45.97 74 ILE A N 1
ATOM 574 C CA . ILE A 1 74 ? 2.358 -10.055 -5.341 1.00 45.97 74 ILE A CA 1
ATOM 575 C C . ILE A 1 74 ? 1.619 -10.162 -3.989 1.00 45.97 74 ILE A C 1
ATOM 577 O O . ILE A 1 74 ? 2.201 -9.904 -2.940 1.00 45.97 74 ILE A O 1
ATOM 581 N N . LEU A 1 75 ? 0.347 -10.578 -3.982 1.00 44.03 75 LEU A N 1
ATOM 582 C CA . LEU A 1 75 ? -0.462 -10.732 -2.758 1.00 44.03 75 LEU A CA 1
ATOM 583 C C . LEU A 1 75 ? -0.408 -12.149 -2.160 1.00 44.03 75 LEU A C 1
ATOM 585 O O . LEU A 1 75 ? -0.516 -12.301 -0.949 1.00 44.03 75 LEU A O 1
ATOM 589 N N . GLY A 1 76 ? -0.154 -13.170 -2.979 1.00 39.03 76 GLY A N 1
ATOM 590 C CA . GLY A 1 76 ? 0.180 -14.534 -2.557 1.00 39.03 76 GLY A CA 1
ATOM 591 C C . GLY A 1 76 ? 1.654 -14.707 -2.181 1.00 39.03 76 GLY A C 1
ATOM 592 O O . GLY A 1 76 ? 2.045 -15.767 -1.711 1.00 39.03 76 GLY A O 1
ATOM 593 N N . LYS A 1 77 ? 2.470 -13.664 -2.378 1.00 39.88 77 LYS A N 1
ATOM 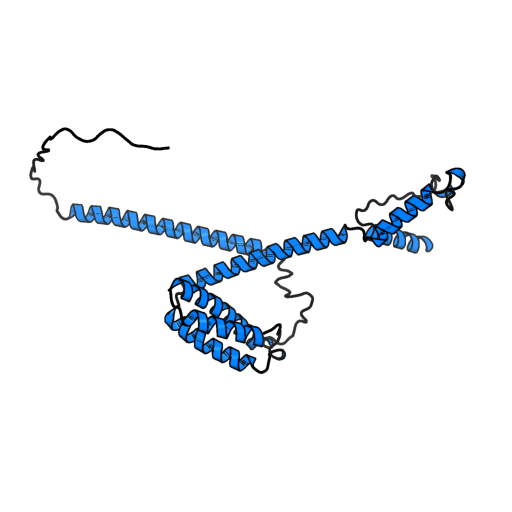594 C CA . LYS A 1 77 ? 3.890 -13.594 -2.017 1.00 39.88 77 LYS A CA 1
ATOM 595 C C . LYS A 1 77 ? 4.188 -12.199 -1.491 1.00 39.88 77 LYS A C 1
ATOM 597 O O . LYS A 1 77 ? 4.699 -11.343 -2.210 1.00 39.88 77 LYS A O 1
ATOM 602 N N . TYR A 1 78 ? 3.835 -11.932 -0.242 1.00 43.34 78 TYR A N 1
ATOM 603 C CA . TYR A 1 78 ? 4.249 -10.690 0.399 1.00 43.34 78 TYR A CA 1
ATOM 604 C C . TYR A 1 78 ? 5.787 -10.560 0.310 1.00 43.34 78 TYR A C 1
ATOM 606 O O . TYR A 1 78 ? 6.511 -11.274 0.994 1.00 43.34 78 TYR A O 1
ATOM 614 N N . SER A 1 79 ? 6.259 -9.620 -0.516 1.00 41.72 79 SER A N 1
ATOM 615 C CA . SER A 1 79 ? 7.653 -9.213 -0.779 1.00 41.72 79 SER A CA 1
ATOM 616 C C . SER A 1 79 ? 8.627 -10.284 -1.306 1.00 41.72 79 SER A C 1
ATOM 618 O O . SER A 1 79 ? 8.919 -11.272 -0.649 1.00 41.72 79 SER A O 1
ATOM 620 N N . ILE A 1 80 ? 9.275 -9.968 -2.434 1.00 40.22 80 ILE A N 1
ATOM 621 C CA . ILE A 1 80 ? 10.450 -10.650 -3.026 1.00 40.22 80 ILE A CA 1
ATOM 622 C C . ILE A 1 80 ? 11.625 -10.827 -2.026 1.00 40.22 80 ILE A C 1
ATOM 624 O O . ILE A 1 80 ? 12.546 -11.593 -2.283 1.00 40.22 80 ILE A O 1
ATOM 628 N N . TRP A 1 81 ? 11.567 -10.170 -0.862 1.00 45.97 81 TRP A N 1
ATOM 629 C CA . TRP A 1 81 ? 12.566 -10.219 0.212 1.00 45.97 81 TRP A CA 1
ATOM 630 C C . TRP A 1 81 ? 12.084 -10.909 1.503 1.00 45.97 81 TRP A C 1
ATOM 632 O O . TRP A 1 81 ? 12.825 -10.945 2.483 1.00 45.97 81 TRP A O 1
ATOM 642 N N . ARG A 1 82 ? 10.863 -11.462 1.543 1.00 43.97 82 ARG A N 1
ATOM 643 C CA . ARG A 1 82 ? 10.382 -12.248 2.688 1.00 43.97 82 ARG A CA 1
ATOM 644 C C . ARG A 1 82 ? 10.893 -13.673 2.546 1.00 43.97 82 ARG A C 1
ATOM 646 O O . ARG A 1 82 ? 10.394 -14.441 1.731 1.00 43.97 82 ARG A O 1
ATOM 653 N N . LYS A 1 83 ? 11.874 -14.028 3.372 1.00 44.28 83 LYS A N 1
ATOM 654 C CA . LYS A 1 83 ? 12.153 -15.427 3.688 1.00 44.28 83 LYS A CA 1
ATOM 655 C C . LYS A 1 83 ? 10.874 -15.990 4.312 1.00 44.28 83 LYS A C 1
ATOM 657 O O . LYS A 1 83 ? 10.405 -15.444 5.309 1.00 44.28 83 LYS A O 1
ATOM 662 N N . GLU A 1 84 ? 10.261 -16.983 3.674 1.00 41.12 84 GLU A N 1
ATOM 663 C CA . GLU A 1 84 ? 9.170 -17.755 4.271 1.00 41.12 84 GLU A CA 1
ATOM 664 C C . GLU A 1 84 ? 9.688 -18.312 5.600 1.00 41.12 84 GLU A C 1
ATOM 666 O O . GLU A 1 84 ? 10.522 -19.214 5.635 1.00 41.12 84 GLU A O 1
ATOM 671 N N . ASN A 1 85 ? 9.288 -17.684 6.705 1.00 44.38 85 ASN A N 1
ATOM 672 C CA . ASN A 1 85 ? 9.566 -18.204 8.029 1.00 44.38 85 ASN A CA 1
ATOM 673 C C . ASN A 1 85 ? 8.557 -19.328 8.259 1.00 44.38 85 ASN A C 1
ATOM 675 O O . ASN A 1 85 ? 7.361 -19.077 8.366 1.00 44.38 85 ASN A O 1
ATOM 679 N N . GLU A 1 86 ? 9.052 -20.561 8.325 1.00 48.97 86 GLU A N 1
ATOM 680 C CA . GLU A 1 86 ? 8.283 -21.805 8.478 1.00 48.97 86 GLU A CA 1
ATOM 681 C C . GLU A 1 86 ? 7.515 -21.937 9.812 1.00 48.97 86 GLU A C 1
ATOM 683 O O . GLU A 1 86 ? 7.048 -23.019 10.155 1.00 48.97 86 GLU A O 1
ATOM 688 N N . ASN A 1 87 ? 7.373 -20.862 10.593 1.00 55.34 87 ASN A N 1
ATOM 689 C CA . ASN A 1 87 ? 6.718 -20.893 11.894 1.00 55.34 87 ASN A CA 1
ATOM 690 C C . ASN A 1 87 ? 5.453 -20.027 11.858 1.00 55.34 87 ASN A C 1
ATOM 692 O O . ASN A 1 87 ? 5.528 -18.799 11.868 1.00 55.34 87 ASN A O 1
ATOM 696 N N . GLU A 1 88 ? 4.290 -20.678 11.836 1.00 59.31 88 GLU A N 1
ATOM 697 C CA . GLU A 1 88 ? 2.951 -20.082 11.663 1.00 59.31 88 GLU A CA 1
ATOM 698 C C . GLU A 1 88 ? 2.593 -18.989 12.692 1.00 59.31 88 GLU A C 1
ATOM 700 O O . GLU A 1 88 ? 1.619 -18.264 12.508 1.00 59.31 88 GLU A O 1
ATOM 705 N N . ASN A 1 89 ? 3.376 -18.857 13.769 1.00 64.00 89 ASN A N 1
ATOM 706 C CA . ASN A 1 89 ? 3.058 -18.010 14.916 1.00 64.00 89 ASN A CA 1
ATOM 707 C C . ASN A 1 89 ? 4.168 -17.017 15.310 1.00 64.00 89 ASN A C 1
ATOM 709 O O . ASN A 1 89 ? 4.124 -16.459 16.405 1.00 64.00 89 ASN A O 1
ATOM 713 N N . SER A 1 90 ? 5.179 -16.790 14.460 1.00 73.88 90 SER A N 1
ATOM 714 C CA . SER A 1 90 ? 6.289 -15.885 14.802 1.00 73.88 90 SER A CA 1
ATOM 715 C C . SER A 1 90 ? 5.935 -14.397 14.753 1.00 73.88 90 SER A C 1
ATOM 717 O O . SER A 1 90 ? 6.767 -13.590 15.143 1.00 73.88 90 SER A O 1
ATOM 719 N N . ASP A 1 91 ? 4.764 -14.012 14.238 1.00 83.56 91 ASP A N 1
ATOM 720 C CA . ASP A 1 91 ? 4.339 -12.613 14.060 1.00 83.56 91 ASP A CA 1
ATOM 721 C C . ASP A 1 91 ? 2.990 -12.293 14.731 1.00 83.56 91 ASP A C 1
ATOM 723 O O . ASP A 1 91 ? 2.349 -11.281 14.430 1.00 83.56 91 ASP A O 1
ATOM 727 N N . SER A 1 92 ? 2.532 -13.162 15.635 1.00 86.75 92 SER A N 1
ATOM 728 C CA . SER A 1 92 ? 1.215 -13.057 16.271 1.00 86.75 92 SER A CA 1
ATOM 729 C C . SER A 1 92 ? 1.027 -11.736 17.028 1.00 86.75 92 SER A C 1
ATOM 731 O O . SER A 1 92 ? -0.018 -11.084 16.915 1.00 86.75 92 SER A O 1
ATOM 733 N N . THR A 1 93 ? 2.064 -11.290 17.738 1.00 87.94 93 THR A N 1
ATOM 734 C CA . THR A 1 93 ? 2.066 -10.048 18.518 1.00 87.94 93 THR A CA 1
ATOM 735 C C . THR A 1 93 ? 2.123 -8.839 17.591 1.00 87.94 93 THR A C 1
ATOM 737 O O . THR A 1 93 ? 1.364 -7.881 17.761 1.00 87.94 93 THR A O 1
ATOM 740 N N . VAL A 1 94 ? 2.965 -8.901 16.557 1.00 91.00 94 VAL A N 1
ATOM 741 C CA . VAL A 1 94 ? 3.052 -7.884 15.500 1.00 91.00 94 VAL A CA 1
ATOM 742 C C . VAL A 1 94 ? 1.691 -7.688 14.817 1.00 91.00 94 VAL A C 1
ATOM 744 O O . VAL A 1 94 ? 1.251 -6.550 14.626 1.00 91.00 94 VAL A O 1
ATOM 747 N N . ARG A 1 95 ? 0.993 -8.776 14.468 1.00 90.38 95 ARG A N 1
ATOM 748 C CA . ARG A 1 95 ? -0.348 -8.735 13.858 1.00 90.38 95 ARG A CA 1
ATOM 749 C C . ARG A 1 95 ? -1.373 -8.099 14.788 1.00 90.38 95 ARG A C 1
ATOM 751 O O . ARG A 1 95 ? -2.069 -7.176 14.371 1.00 90.38 95 ARG A O 1
ATOM 758 N N . LEU A 1 96 ? -1.399 -8.505 16.057 1.00 90.56 96 LEU A N 1
ATOM 759 C CA . LEU A 1 96 ? -2.308 -7.926 17.044 1.00 90.56 96 LEU A CA 1
ATOM 760 C C . LEU A 1 96 ? -2.078 -6.418 17.228 1.00 90.56 96 LEU A C 1
ATOM 762 O O . LEU A 1 96 ? -3.036 -5.645 17.262 1.00 90.56 96 LEU A O 1
ATOM 766 N N . MET A 1 97 ? -0.821 -5.969 17.296 1.00 93.94 97 MET A N 1
ATOM 767 C CA . MET A 1 97 ? -0.502 -4.539 17.372 1.00 93.94 97 MET A CA 1
ATOM 768 C C . MET A 1 97 ? -0.973 -3.777 16.126 1.00 93.94 97 MET A C 1
ATOM 770 O O . MET A 1 97 ? -1.503 -2.669 16.247 1.00 93.94 97 MET A O 1
ATOM 774 N N . ARG A 1 98 ? -0.824 -4.356 14.926 1.00 93.81 98 ARG A N 1
ATOM 775 C CA . ARG A 1 98 ? -1.339 -3.761 13.679 1.00 93.81 98 ARG A CA 1
ATOM 776 C C . ARG A 1 98 ? -2.862 -3.633 13.710 1.00 93.81 98 ARG A C 1
ATOM 778 O O . ARG A 1 98 ? -3.375 -2.556 13.400 1.00 93.81 98 ARG A O 1
ATOM 785 N N . ASP A 1 99 ? -3.565 -4.665 14.164 1.00 93.81 99 ASP A N 1
ATOM 786 C CA . ASP A 1 99 ? -5.025 -4.655 14.289 1.00 93.81 99 ASP A CA 1
ATOM 787 C C . ASP A 1 99 ? -5.501 -3.603 15.299 1.00 93.81 99 ASP A C 1
ATOM 789 O O . ASP A 1 99 ? -6.414 -2.824 15.013 1.00 93.81 99 ASP A O 1
ATOM 793 N N . GLN A 1 100 ? -4.831 -3.492 16.450 1.00 94.50 100 GLN A N 1
ATOM 794 C CA . GLN A 1 100 ? -5.104 -2.441 17.432 1.00 94.50 100 GLN A CA 1
ATOM 795 C C . GLN A 1 100 ? -4.899 -1.034 16.848 1.00 94.50 100 GLN A C 1
ATOM 797 O O . GLN A 1 100 ? -5.720 -0.146 17.080 1.00 94.50 100 GLN A O 1
ATOM 802 N N . ILE A 1 101 ? -3.844 -0.818 16.053 1.00 95.25 101 ILE A N 1
ATOM 803 C CA . ILE A 1 101 ? -3.595 0.465 15.376 1.00 95.25 101 ILE A CA 1
ATOM 804 C C . ILE A 1 101 ? -4.707 0.778 14.366 1.00 95.25 101 ILE A C 1
ATOM 806 O O . ILE A 1 101 ? -5.157 1.926 14.289 1.00 95.25 101 ILE A O 1
ATOM 810 N N . ILE A 1 102 ? -5.167 -0.213 13.597 1.00 95.25 102 ILE A N 1
ATOM 811 C CA . ILE A 1 102 ? -6.280 -0.046 12.652 1.00 95.25 102 ILE A CA 1
ATOM 812 C C . ILE A 1 102 ? -7.552 0.340 13.413 1.00 95.25 102 ILE A C 1
ATOM 814 O O . ILE A 1 102 ? -8.178 1.355 13.093 1.00 95.25 102 ILE A O 1
ATOM 818 N N . MET A 1 103 ? -7.892 -0.399 14.470 1.00 95.38 103 MET A N 1
ATOM 819 C CA . MET A 1 103 ? -9.072 -0.121 15.291 1.00 95.38 103 MET A CA 1
ATOM 820 C C . MET A 1 103 ? -8.998 1.241 15.986 1.00 95.38 103 MET A C 1
ATOM 822 O O . MET A 1 103 ? -9.997 1.959 16.034 1.00 95.38 103 MET A O 1
ATOM 826 N N . ALA A 1 104 ? -7.820 1.662 16.447 1.00 96.50 104 ALA A N 1
ATOM 827 C CA . ALA A 1 104 ? -7.627 2.992 17.017 1.00 96.50 104 ALA A CA 1
ATOM 828 C C . ALA A 1 104 ? -7.944 4.096 15.995 1.00 96.50 104 ALA A C 1
ATOM 830 O O . ALA A 1 104 ? -8.641 5.054 16.323 1.00 96.50 104 ALA A O 1
ATOM 831 N N . ARG A 1 105 ? -7.525 3.953 14.728 1.00 95.44 105 ARG A N 1
ATOM 832 C CA . ARG A 1 105 ? -7.867 4.915 13.656 1.00 95.44 105 ARG A CA 1
ATOM 833 C C . ARG A 1 105 ? -9.368 4.979 13.384 1.00 95.44 105 ARG A C 1
ATOM 835 O O . ARG A 1 105 ? -9.900 6.070 13.139 1.00 95.44 105 ARG A O 1
ATOM 842 N N . VAL A 1 106 ? -10.042 3.831 13.431 1.00 95.38 106 VAL A N 1
ATOM 843 C CA . VAL A 1 106 ? -11.500 3.748 13.295 1.00 95.38 106 VAL A CA 1
ATOM 844 C C . VAL A 1 106 ? -12.170 4.508 14.435 1.00 95.38 106 VAL A C 1
ATOM 846 O O . VAL A 1 106 ? -12.925 5.444 14.171 1.00 95.38 106 VAL A O 1
ATOM 849 N N . TYR A 1 107 ? -11.836 4.195 15.689 1.00 95.12 107 TYR A N 1
ATOM 850 C CA . TYR A 1 107 ? -12.447 4.851 16.845 1.00 95.12 107 TYR A CA 1
ATOM 851 C C . TYR A 1 107 ? -12.111 6.336 16.954 1.00 95.12 107 TYR A C 1
ATOM 853 O O . TYR A 1 107 ? -12.997 7.103 17.303 1.00 95.12 107 TYR A O 1
ATOM 861 N N . ILE A 1 108 ? -10.907 6.782 16.577 1.00 94.50 108 ILE A N 1
ATOM 862 C CA . ILE A 1 108 ? -10.584 8.219 16.484 1.00 94.50 108 ILE A CA 1
ATOM 863 C C . ILE A 1 108 ? -11.524 8.912 15.495 1.00 94.50 108 ILE A C 1
ATOM 865 O O . ILE A 1 108 ? -12.035 9.994 15.773 1.00 94.50 108 ILE A O 1
ATOM 869 N N . SER A 1 109 ? -11.762 8.297 14.334 1.00 93.12 109 SER A N 1
ATOM 870 C CA . SER A 1 109 ? -12.656 8.869 13.323 1.00 93.12 109 SER A CA 1
ATOM 871 C C . SER A 1 109 ? -14.099 8.927 13.826 1.00 93.12 109 SER A C 1
ATOM 873 O O . SER A 1 109 ? -14.767 9.939 13.643 1.00 93.12 109 SER A O 1
ATOM 875 N N . ILE A 1 110 ? -14.566 7.869 14.493 1.00 93.06 110 ILE A N 1
ATOM 876 C CA . ILE A 1 110 ? -15.912 7.801 15.075 1.00 93.06 110 ILE A CA 1
ATOM 877 C C . ILE A 1 110 ? -16.082 8.797 16.225 1.00 93.06 110 ILE A C 1
ATOM 879 O O . ILE A 1 110 ? -17.093 9.492 16.281 1.00 93.06 110 ILE A O 1
ATOM 883 N N . ALA A 1 111 ? -15.092 8.911 17.108 1.00 92.19 111 ALA A N 1
ATOM 884 C CA . ALA A 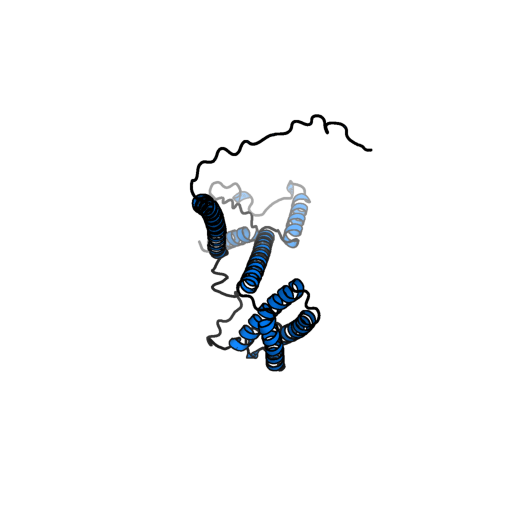1 111 ? -15.100 9.849 18.225 1.00 92.19 111 ALA A CA 1
ATOM 885 C C . ALA A 1 111 ? -15.206 11.301 17.744 1.00 92.19 111 ALA A C 1
ATOM 887 O O . ALA A 1 111 ? -16.001 12.060 18.291 1.00 92.19 111 ALA A O 1
ATOM 888 N N . LYS A 1 112 ? -14.477 11.654 16.673 1.00 90.88 112 LYS A N 1
ATOM 889 C CA . LYS A 1 112 ? -14.562 12.974 16.029 1.00 90.88 112 LYS A CA 1
ATOM 890 C C . LYS A 1 112 ? -15.946 13.266 15.450 1.00 90.88 112 LYS A C 1
ATOM 892 O O . LYS A 1 112 ? -16.400 14.396 15.532 1.00 90.88 112 LYS A O 1
ATOM 897 N N . MET A 1 113 ? -16.621 12.266 14.880 1.00 88.38 113 MET A N 1
ATOM 898 C CA . MET A 1 113 ? -17.989 12.431 14.367 1.00 88.38 113 MET A CA 1
ATOM 899 C C . MET A 1 113 ? -19.024 12.595 15.489 1.00 88.38 113 MET A C 1
ATOM 901 O O . MET A 1 113 ? -20.037 13.252 15.289 1.00 88.38 113 MET A O 1
ATOM 905 N N . LYS A 1 114 ? -18.777 11.991 16.659 1.00 86.44 114 LYS A N 1
ATOM 906 C CA . LYS A 1 114 ? -19.660 12.034 17.838 1.00 86.44 114 LYS A CA 1
ATOM 907 C C . LYS A 1 114 ? -19.304 13.154 18.835 1.00 86.44 114 LYS A C 1
ATOM 909 O O . LYS A 1 114 ? -19.802 13.123 19.954 1.00 86.44 114 LYS A O 1
ATOM 914 N N . ASP A 1 115 ? -18.431 14.085 18.446 1.00 84.50 115 ASP A N 1
ATOM 915 C CA . ASP A 1 115 ? -17.977 15.245 19.233 1.00 84.50 115 ASP A CA 1
ATOM 916 C C . ASP A 1 115 ? -17.437 14.918 20.644 1.00 84.50 115 ASP A C 1
ATOM 918 O O . ASP A 1 115 ? -17.592 15.674 21.600 1.00 84.50 115 ASP A O 1
ATOM 922 N N . LYS A 1 116 ? -16.776 13.760 20.802 1.00 80.75 116 LYS A N 1
ATOM 923 C CA . LYS A 1 116 ? -16.035 13.439 22.035 1.00 80.75 116 LYS A CA 1
ATOM 924 C C . LYS A 1 116 ? -14.615 13.974 21.915 1.00 80.75 116 LYS A C 1
ATOM 926 O O . LYS A 1 116 ? -13.877 13.504 21.055 1.00 80.75 116 LYS A O 1
ATOM 931 N N . LEU A 1 117 ? -14.221 14.909 22.778 1.00 78.81 117 LEU A N 1
ATOM 932 C CA . LEU A 1 117 ? -12.930 15.603 22.670 1.00 78.81 117 LEU A CA 1
ATOM 933 C C . LEU A 1 117 ? -11.764 14.869 23.356 1.00 78.81 117 LEU A C 1
ATOM 935 O O . LEU A 1 117 ? -10.663 14.853 22.808 1.00 78.81 117 LEU A O 1
ATOM 939 N N . ASP A 1 118 ? -12.007 14.189 24.480 1.00 86.31 118 ASP A N 1
ATOM 940 C CA . ASP A 1 118 ? -10.930 13.591 25.295 1.00 86.31 118 ASP A CA 1
ATOM 941 C C . ASP A 1 118 ? -10.425 12.251 24.730 1.00 86.31 118 ASP A C 1
ATOM 943 O O . ASP A 1 118 ? -9.227 12.001 24.589 1.00 86.31 118 ASP A O 1
ATOM 947 N N . LEU A 1 119 ? -11.357 11.387 24.321 1.00 89.62 119 LEU A N 1
ATOM 948 C CA . LEU A 1 119 ? -11.063 10.053 23.797 1.00 89.62 119 LEU A CA 1
ATOM 949 C C . LEU A 1 119 ? -10.194 10.028 22.517 1.00 89.62 119 LEU A C 1
ATOM 951 O O . LEU A 1 119 ? -9.296 9.185 22.439 1.00 89.62 119 LEU A O 1
ATOM 955 N N . PRO A 1 120 ? -10.396 10.893 21.498 1.00 91.31 120 PRO A N 1
ATOM 956 C CA . PRO A 1 120 ? -9.541 10.885 20.314 1.00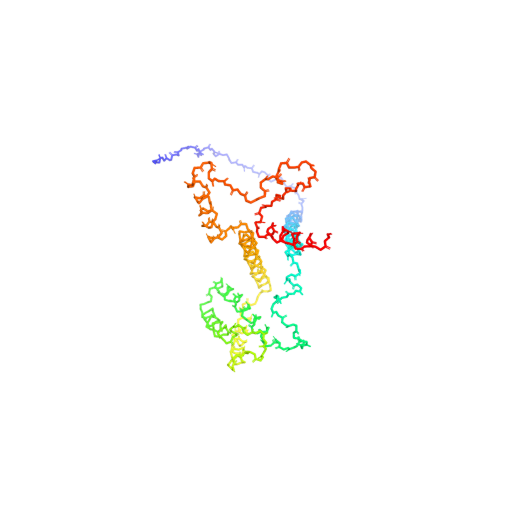 91.31 120 PRO A CA 1
ATOM 957 C C . PRO A 1 120 ? -8.114 11.345 20.618 1.00 91.31 120 PRO A C 1
ATOM 959 O O . PRO A 1 120 ? -7.199 10.882 19.938 1.00 91.31 120 PRO A O 1
ATOM 962 N N . GLN A 1 121 ? -7.905 12.215 21.614 1.00 92.81 121 GLN A N 1
ATOM 963 C CA . GLN A 1 121 ? -6.565 12.648 22.016 1.00 92.81 121 GLN A CA 1
ATOM 964 C C . GLN A 1 121 ? -5.792 11.498 22.668 1.00 92.81 121 GLN A C 1
ATOM 966 O O . GLN A 1 121 ? -4.673 11.205 22.242 1.00 92.81 121 GLN A O 1
ATOM 971 N N . GLU A 1 122 ? -6.414 10.785 23.613 1.00 93.69 122 GLU A N 1
ATOM 972 C CA . GLU A 1 122 ? -5.796 9.623 24.266 1.00 93.69 122 GLU A CA 1
ATOM 973 C C . GLU A 1 122 ? -5.522 8.492 23.260 1.00 93.69 122 GLU A C 1
ATOM 975 O O . GLU A 1 122 ? -4.409 7.965 23.194 1.00 93.69 122 GLU A O 1
ATOM 980 N N . LEU A 1 123 ? -6.488 8.166 22.389 1.00 95.19 123 LEU A N 1
ATOM 981 C CA . LEU A 1 123 ? -6.281 7.183 21.317 1.00 95.19 123 LEU A CA 1
ATOM 982 C C . LEU A 1 123 ? -5.141 7.594 20.377 1.00 95.19 123 LEU A C 1
ATOM 984 O O . LEU A 1 123 ? -4.363 6.744 19.945 1.00 95.19 123 LEU A O 1
ATOM 988 N N . GLN A 1 124 ? -5.014 8.883 20.053 1.00 95.81 124 GLN A N 1
ATOM 989 C CA . GLN A 1 124 ? -3.941 9.374 19.193 1.00 95.81 124 GLN A CA 1
ATOM 990 C C . GLN A 1 124 ? -2.570 9.302 19.880 1.00 95.81 124 GLN A C 1
ATOM 992 O O . GLN A 1 124 ? -1.581 8.984 19.212 1.00 95.81 124 GLN A O 1
ATOM 997 N N . ALA A 1 125 ? -2.497 9.561 21.187 1.00 95.88 125 ALA A N 1
ATOM 998 C CA . ALA A 1 125 ? -1.279 9.390 21.973 1.00 95.88 125 ALA A CA 1
ATOM 999 C C . ALA A 1 125 ? -0.839 7.917 21.985 1.00 95.88 125 ALA A C 1
ATOM 1001 O O . ALA A 1 125 ? 0.279 7.605 21.561 1.00 95.88 125 ALA A O 1
ATOM 1002 N N . ARG A 1 126 ? -1.748 6.995 22.335 1.00 95.81 126 ARG A N 1
ATOM 1003 C CA . ARG A 1 126 ? -1.464 5.547 22.332 1.00 95.81 126 ARG A CA 1
ATOM 1004 C C . ARG A 1 126 ? -1.115 5.018 20.953 1.00 95.81 126 ARG A C 1
ATOM 1006 O O . ARG A 1 126 ? -0.246 4.153 20.834 1.00 95.81 126 ARG A O 1
ATOM 1013 N N . LEU A 1 127 ? -1.748 5.545 19.907 1.00 96.44 127 LEU A N 1
ATOM 1014 C CA . LEU A 1 127 ? -1.463 5.162 18.528 1.00 96.44 127 LEU A CA 1
ATOM 1015 C C . LEU A 1 127 ? -0.026 5.526 18.155 1.00 96.44 127 LEU A C 1
ATOM 1017 O O . LEU A 1 127 ? 0.682 4.680 17.618 1.00 96.44 127 LEU A O 1
ATOM 1021 N N . LYS A 1 128 ? 0.436 6.736 18.493 1.00 96.25 128 LYS A N 1
ATOM 1022 C CA . LYS A 1 128 ? 1.823 7.155 18.233 1.00 96.25 128 LYS A CA 1
ATOM 1023 C C . LYS A 1 128 ? 2.834 6.308 19.007 1.00 96.25 128 LYS A C 1
ATOM 1025 O O . LYS A 1 128 ? 3.855 5.928 18.442 1.00 96.25 128 LYS A O 1
ATOM 1030 N N . GLU A 1 129 ? 2.562 6.000 20.274 1.00 95.50 129 GLU A N 1
ATOM 1031 C CA . GLU A 1 129 ? 3.432 5.131 21.080 1.00 95.50 129 GLU A CA 1
ATOM 1032 C C . GLU A 1 129 ? 3.518 3.714 20.504 1.00 95.50 129 GLU A C 1
ATOM 1034 O O . GLU A 1 129 ? 4.614 3.181 20.344 1.00 95.50 129 GLU A O 1
ATOM 1039 N N . SER A 1 130 ? 2.373 3.133 20.138 1.00 94.75 130 SER A N 1
ATOM 1040 C CA . SER A 1 130 ? 2.304 1.785 19.563 1.00 94.75 130 SER A CA 1
ATOM 1041 C C . SER A 1 130 ? 2.993 1.720 18.200 1.00 94.75 130 SER A C 1
ATOM 1043 O O . SER A 1 130 ? 3.697 0.759 17.920 1.00 94.75 130 SER A O 1
ATOM 1045 N N . GLN A 1 131 ? 2.867 2.765 17.373 1.00 94.69 131 GLN A N 1
ATOM 1046 C CA . GLN A 1 131 ? 3.584 2.867 16.099 1.00 94.69 131 GLN A CA 1
ATOM 1047 C C . GLN A 1 131 ? 5.102 2.939 16.279 1.00 94.69 131 GLN A C 1
ATOM 1049 O O . GLN A 1 131 ? 5.829 2.307 15.521 1.00 94.69 131 GLN A O 1
ATOM 1054 N N . ARG A 1 132 ? 5.584 3.689 17.277 1.00 93.88 132 ARG A N 1
ATOM 1055 C CA . ARG A 1 132 ? 7.021 3.774 17.581 1.00 93.88 132 ARG A CA 1
ATOM 1056 C C . ARG A 1 132 ? 7.579 2.447 18.088 1.00 93.88 132 ARG A C 1
ATOM 1058 O O . ARG A 1 132 ? 8.681 2.088 17.703 1.00 93.88 132 ARG A O 1
ATOM 1065 N N . ALA A 1 133 ? 6.827 1.740 18.932 1.00 92.81 133 ALA A N 1
ATOM 1066 C CA . ALA A 1 133 ? 7.237 0.438 19.455 1.00 92.81 133 ALA A CA 1
ATOM 1067 C C . ALA A 1 133 ? 7.187 -0.675 18.391 1.00 92.81 133 ALA A C 1
ATOM 1069 O O . ALA A 1 133 ? 7.995 -1.596 18.449 1.00 92.81 133 ALA A O 1
ATOM 1070 N N . LEU A 1 134 ? 6.257 -0.579 17.432 1.00 92.25 134 LEU A N 1
ATOM 1071 C CA . LEU A 1 134 ? 6.130 -1.521 16.319 1.00 92.25 134 LEU A CA 1
ATOM 1072 C C . LEU A 1 134 ? 7.203 -1.298 15.241 1.00 92.25 134 LEU A C 1
ATOM 1074 O O . LEU A 1 134 ? 7.739 -2.267 14.717 1.00 92.25 134 LEU A O 1
ATOM 1078 N N . GLY A 1 135 ? 7.517 -0.041 14.908 1.00 90.00 135 GLY A N 1
ATOM 1079 C CA . GLY A 1 135 ? 8.538 0.299 13.914 1.00 90.00 135 GLY A CA 1
ATOM 1080 C C . GLY A 1 135 ? 8.353 -0.449 12.588 1.00 90.00 135 GLY A C 1
ATOM 1081 O O . GLY A 1 135 ? 7.251 -0.503 12.040 1.00 90.00 135 GLY A O 1
ATOM 1082 N N . GLU A 1 136 ? 9.442 -1.041 12.101 1.00 86.31 136 GLU A N 1
ATOM 1083 C CA . GLU A 1 136 ? 9.469 -1.920 10.924 1.00 86.31 136 GLU A CA 1
ATOM 1084 C C . GLU A 1 136 ? 9.519 -3.409 11.312 1.00 86.31 136 GLU A C 1
ATOM 1086 O O . GLU A 1 136 ? 9.895 -4.244 10.494 1.00 86.31 136 GLU A O 1
ATOM 1091 N N . ALA A 1 137 ? 9.151 -3.760 12.553 1.00 88.44 137 ALA A N 1
ATOM 1092 C CA . ALA A 1 137 ? 9.203 -5.139 13.029 1.00 88.44 137 ALA A CA 1
ATOM 1093 C C . ALA A 1 137 ? 8.327 -6.053 12.160 1.00 88.44 137 ALA A C 1
ATOM 1095 O O . ALA A 1 137 ? 7.140 -5.786 11.915 1.00 88.44 137 ALA A O 1
ATOM 1096 N N . MET A 1 138 ? 8.934 -7.141 11.688 1.00 80.69 138 MET A N 1
ATOM 1097 C CA . MET A 1 138 ? 8.286 -8.123 10.821 1.00 80.69 138 MET A CA 1
ATOM 1098 C C . MET A 1 138 ? 7.962 -9.413 11.569 1.00 80.69 138 MET A C 1
ATOM 1100 O O . MET A 1 138 ? 6.972 -10.053 11.222 1.00 80.69 138 MET A O 1
ATOM 1104 N N . SER A 1 139 ? 8.733 -9.737 12.608 1.00 84.62 139 SER A N 1
ATOM 1105 C CA . SER A 1 139 ? 8.496 -10.856 13.524 1.00 84.62 139 SER A CA 1
ATOM 1106 C C . SER A 1 139 ? 8.445 -10.371 14.976 1.00 84.62 139 SER A C 1
ATOM 1108 O O . SER A 1 139 ? 8.965 -9.305 15.306 1.00 84.62 139 SER A O 1
ATOM 1110 N N . ASP A 1 140 ? 7.859 -11.168 15.867 1.00 86.00 140 ASP A N 1
ATOM 1111 C CA . ASP A 1 140 ? 7.735 -10.873 17.299 1.00 86.00 140 ASP A CA 1
ATOM 1112 C C . ASP A 1 140 ? 9.110 -10.748 17.983 1.00 86.00 140 ASP A C 1
ATOM 1114 O O . ASP A 1 140 ? 9.253 -10.007 18.953 1.00 86.00 140 ASP A O 1
ATOM 1118 N N . SER A 1 141 ? 10.142 -11.407 17.443 1.00 85.31 141 SER A N 1
ATOM 1119 C CA . SER A 1 141 ? 11.539 -11.264 17.876 1.00 85.31 141 SER A CA 1
ATOM 1120 C C . SER A 1 141 ? 12.137 -9.883 17.606 1.00 85.31 141 SER A C 1
ATOM 1122 O O . SER A 1 141 ? 13.079 -9.487 18.286 1.00 85.31 141 SER A O 1
ATOM 1124 N N . ASP A 1 142 ? 11.605 -9.163 16.617 1.00 86.69 142 ASP A N 1
ATOM 1125 C CA . ASP A 1 142 ? 12.129 -7.869 16.169 1.00 86.69 142 ASP A CA 1
ATOM 1126 C C . ASP A 1 142 ? 11.470 -6.703 16.923 1.00 86.69 142 ASP A C 1
ATOM 1128 O O . ASP A 1 142 ? 11.798 -5.535 16.702 1.00 86.69 142 ASP A O 1
ATOM 1132 N N . LEU A 1 143 ? 10.503 -7.005 17.796 1.00 88.94 143 LEU A N 1
ATOM 1133 C CA . LEU A 1 143 ? 9.771 -6.007 18.558 1.00 88.94 143 LEU A CA 1
ATOM 1134 C C . LEU A 1 143 ? 10.651 -5.359 19.625 1.00 88.94 143 LEU A C 1
ATOM 1136 O O . LEU A 1 143 ? 11.445 -5.998 20.316 1.00 88.94 143 LEU A O 1
ATOM 1140 N N . HIS A 1 144 ? 10.430 -4.062 19.826 1.00 89.62 144 HIS A N 1
ATOM 1141 C CA . HIS A 1 144 ? 11.036 -3.346 20.937 1.00 89.62 144 HIS A CA 1
ATOM 1142 C C . HIS A 1 144 ? 10.567 -3.938 22.278 1.00 89.62 144 HIS A C 1
ATOM 1144 O O . HIS A 1 144 ? 9.402 -4.302 22.429 1.00 89.62 144 HIS A O 1
ATOM 1150 N N . CYS A 1 145 ? 11.426 -3.959 23.301 1.00 89.44 145 CYS A N 1
ATOM 1151 C CA . CYS A 1 145 ? 11.090 -4.529 24.616 1.00 89.44 145 CYS A CA 1
ATOM 1152 C C . CYS A 1 145 ? 9.864 -3.878 25.292 1.00 89.44 145 CYS A C 1
ATOM 1154 O O . CYS A 1 145 ? 9.205 -4.502 26.119 1.00 89.44 145 CYS A O 1
ATOM 1156 N N . SER A 1 146 ? 9.527 -2.638 24.919 1.00 91.25 146 SER A N 1
ATOM 1157 C CA . SER A 1 146 ? 8.328 -1.929 25.393 1.00 91.25 146 SER A CA 1
ATOM 1158 C C . SER A 1 146 ? 7.042 -2.268 24.625 1.00 91.25 146 SER A C 1
ATOM 1160 O O . SER A 1 146 ? 5.958 -1.874 25.057 1.00 91.25 146 SER A O 1
ATOM 1162 N N . ALA A 1 147 ? 7.120 -2.998 23.508 1.00 91.56 147 ALA A N 1
ATOM 1163 C CA . ALA A 1 147 ? 5.970 -3.398 22.697 1.00 91.56 147 ALA A CA 1
ATOM 1164 C C . ALA A 1 147 ? 4.825 -4.052 23.496 1.00 91.56 147 ALA A C 1
ATOM 1166 O O . ALA A 1 147 ? 3.691 -3.588 23.343 1.00 91.56 147 ALA A O 1
ATOM 1167 N N . PRO A 1 148 ? 5.055 -5.039 24.392 1.00 91.56 148 PRO A N 1
ATOM 1168 C CA . PRO A 1 148 ? 3.966 -5.648 25.161 1.00 91.56 148 PRO A CA 1
ATOM 1169 C C . PRO A 1 148 ? 3.256 -4.652 26.088 1.00 91.56 148 PRO A C 1
ATOM 1171 O O . PRO A 1 148 ? 2.032 -4.693 26.227 1.00 91.56 148 PRO A O 1
ATOM 1174 N N . GLU A 1 149 ? 3.996 -3.716 26.688 1.00 94.75 149 GLU A N 1
ATOM 1175 C CA . GLU A 1 149 ? 3.422 -2.664 27.530 1.00 94.75 149 GLU A CA 1
ATOM 1176 C C . GLU A 1 149 ? 2.540 -1.719 26.700 1.00 94.75 149 GLU A C 1
ATOM 1178 O O . GLU A 1 149 ? 1.401 -1.430 27.077 1.00 94.75 149 GLU A O 1
ATOM 1183 N N . LYS A 1 150 ? 3.029 -1.286 25.530 1.00 94.94 150 LYS A N 1
ATOM 1184 C CA . LYS A 1 150 ? 2.280 -0.398 24.626 1.00 94.94 150 LYS A CA 1
ATOM 1185 C C . LYS A 1 150 ? 1.035 -1.070 24.055 1.00 94.94 150 LYS A C 1
ATOM 1187 O O . LYS A 1 150 ? -0.025 -0.447 24.022 1.00 94.94 150 LYS A O 1
ATOM 1192 N N . MET A 1 151 ? 1.135 -2.347 23.698 1.00 93.75 151 MET A N 1
ATOM 1193 C CA . MET A 1 151 ? 0.008 -3.172 23.260 1.00 93.75 151 MET A CA 1
ATOM 1194 C C . MET A 1 151 ? -1.074 -3.285 24.345 1.00 93.75 151 MET A C 1
ATOM 1196 O O . MET A 1 151 ? -2.269 -3.151 24.062 1.00 93.75 151 MET A O 1
ATOM 1200 N N . LYS A 1 152 ? -0.677 -3.485 25.609 1.00 94.62 152 LYS A N 1
ATOM 1201 C CA . LYS A 1 152 ? -1.616 -3.544 26.739 1.00 94.62 152 LYS A CA 1
ATOM 1202 C C . LYS A 1 152 ? -2.301 -2.197 26.979 1.00 94.62 152 LYS A C 1
ATOM 1204 O O . LYS A 1 152 ? -3.522 -2.159 27.120 1.00 94.62 152 LYS A O 1
ATOM 1209 N N . ALA A 1 153 ? -1.539 -1.103 26.980 1.00 95.00 153 ALA A N 1
ATOM 1210 C CA . ALA A 1 153 ? -2.073 0.248 27.161 1.00 95.00 153 ALA A CA 1
ATOM 1211 C C . ALA A 1 153 ? -3.063 0.629 26.045 1.00 95.00 153 ALA A C 1
ATOM 1213 O O . ALA A 1 153 ? -4.144 1.147 26.317 1.00 95.00 153 ALA A O 1
ATOM 1214 N N . MET A 1 154 ? -2.738 0.312 24.787 1.00 96.38 154 MET A N 1
ATOM 1215 C CA . MET A 1 154 ? -3.655 0.492 23.660 1.00 96.38 154 MET A CA 1
ATOM 1216 C C . MET A 1 154 ? -4.935 -0.338 23.834 1.00 96.38 154 MET A C 1
ATOM 1218 O O . MET A 1 154 ? -6.035 0.183 23.655 1.00 96.38 154 MET A O 1
ATOM 1222 N N . GLY A 1 155 ? -4.811 -1.606 24.236 1.00 93.88 155 GLY A N 1
ATOM 1223 C CA . GLY A 1 155 ? -5.953 -2.491 24.477 1.00 93.88 155 GLY A CA 1
ATOM 1224 C C . GLY A 1 155 ? -6.952 -1.939 25.500 1.00 93.88 155 GLY A C 1
ATOM 1225 O O . GLY A 1 155 ? -8.158 -2.024 25.275 1.00 93.88 155 GLY A O 1
ATOM 1226 N N . GLN A 1 156 ? -6.466 -1.313 26.576 1.00 95.38 156 GLN A N 1
ATOM 1227 C CA . GLN A 1 156 ? -7.311 -0.684 27.603 1.00 95.38 156 GLN A CA 1
ATOM 1228 C C . GLN A 1 156 ? -8.111 0.506 27.058 1.00 95.38 156 GLN A C 1
ATOM 1230 O O . GLN A 1 156 ? -9.306 0.636 27.313 1.00 95.38 156 GLN A O 1
ATOM 1235 N N . VAL A 1 157 ? -7.476 1.377 26.273 1.00 94.88 157 VAL A N 1
ATOM 1236 C CA . VAL A 1 157 ? -8.177 2.528 25.684 1.00 94.88 157 VAL A CA 1
ATOM 1237 C C . VAL A 1 157 ? -9.160 2.066 24.605 1.00 94.88 157 VAL A C 1
ATOM 1239 O O . VAL A 1 157 ? -10.262 2.604 24.498 1.00 94.88 157 VAL A O 1
ATOM 1242 N N . LEU A 1 158 ? -8.813 1.026 23.841 1.00 94.88 158 LEU A N 1
ATOM 1243 C CA . LEU A 1 158 ? -9.705 0.425 22.850 1.00 94.88 158 LEU A CA 1
ATOM 1244 C C . LEU A 1 158 ? -10.937 -0.229 23.475 1.00 94.88 158 LEU A C 1
ATOM 1246 O O . LEU A 1 158 ? -12.011 -0.127 22.884 1.00 94.88 158 LEU A O 1
ATOM 1250 N N . SER A 1 159 ? -10.824 -0.874 24.642 1.00 94.88 159 SER A N 1
ATOM 1251 C CA . SER A 1 159 ? -11.999 -1.436 25.318 1.00 94.88 159 SER A CA 1
ATOM 1252 C C . SER A 1 159 ? -12.963 -0.333 25.749 1.00 94.88 159 SER A C 1
ATOM 1254 O O . SER A 1 159 ? -14.147 -0.416 25.440 1.00 94.88 159 SER A O 1
ATOM 1256 N N . ILE A 1 160 ? -12.449 0.757 26.332 1.00 92.69 160 ILE A N 1
ATOM 1257 C CA . ILE A 1 160 ? -13.258 1.932 26.695 1.00 92.69 160 ILE A CA 1
ATOM 1258 C C . ILE A 1 160 ? -13.909 2.550 25.447 1.00 92.69 160 ILE A C 1
ATOM 1260 O O . ILE A 1 160 ? -15.099 2.868 25.448 1.00 92.69 160 ILE A O 1
ATOM 1264 N N . ALA A 1 161 ? -13.144 2.707 24.363 1.00 92.44 161 ALA A N 1
ATOM 1265 C CA . ALA A 1 161 ? -13.649 3.267 23.115 1.00 92.44 161 ALA A CA 1
ATOM 1266 C C . ALA A 1 161 ? -14.739 2.391 22.489 1.00 92.44 161 ALA A C 1
ATOM 1268 O O . ALA A 1 161 ? -15.755 2.916 22.037 1.00 92.44 161 ALA A O 1
ATOM 1269 N N . ARG A 1 162 ? -14.558 1.066 22.494 1.00 92.94 162 ARG A N 1
ATOM 1270 C CA . ARG A 1 162 ? -15.555 0.109 22.014 1.00 92.94 162 ARG A CA 1
ATOM 1271 C C . ARG A 1 162 ? -16.849 0.248 22.803 1.00 92.94 162 ARG A C 1
ATOM 1273 O O . ARG A 1 162 ? -17.890 0.467 22.197 1.00 92.94 162 ARG A O 1
ATOM 1280 N N . ASP A 1 163 ? -16.780 0.197 24.125 1.00 92.19 163 ASP A N 1
ATOM 1281 C CA . ASP A 1 163 ? -17.977 0.221 24.970 1.00 92.19 163 ASP A CA 1
ATOM 1282 C C . ASP A 1 163 ? -18.777 1.530 24.795 1.00 92.19 163 ASP A C 1
ATOM 1284 O O . ASP A 1 163 ? -19.999 1.550 24.910 1.00 92.19 163 ASP A O 1
ATOM 1288 N N . GLN A 1 164 ? -18.100 2.624 24.435 1.00 90.38 164 GLN A N 1
ATOM 1289 C CA . GLN A 1 164 ? -18.709 3.938 24.239 1.00 90.38 164 GLN A CA 1
ATOM 1290 C C . GLN A 1 164 ? -19.135 4.280 22.803 1.00 90.38 164 GLN A C 1
ATOM 1292 O O . GLN A 1 164 ? -19.948 5.191 22.613 1.00 90.38 164 GLN A O 1
ATOM 1297 N N . LEU A 1 165 ? -18.506 3.684 21.789 1.00 89.31 165 LEU A N 1
ATOM 1298 C CA . LEU A 1 165 ? -18.612 4.137 20.395 1.00 89.31 165 LEU A CA 1
ATOM 1299 C C . LEU A 1 165 ? -19.011 3.043 19.413 1.00 89.31 165 LEU A C 1
ATOM 1301 O O . LEU A 1 165 ? -19.330 3.394 18.273 1.00 89.31 165 LEU A O 1
ATOM 1305 N N . TYR A 1 166 ? -18.973 1.773 19.819 1.00 92.81 166 TYR A N 1
ATOM 1306 C CA . TYR A 1 166 ? -19.181 0.649 18.919 1.00 92.81 166 TYR A CA 1
ATOM 1307 C C . TYR A 1 166 ? -20.562 0.694 18.267 1.00 92.81 166 TYR A C 1
ATOM 1309 O O . TYR A 1 166 ? -21.601 0.709 18.919 1.00 92.81 166 TYR A O 1
ATOM 1317 N N . ASP A 1 167 ? -20.533 0.696 16.943 1.00 93.50 167 ASP A N 1
ATOM 1318 C CA . ASP A 1 167 ? -21.673 0.490 16.070 1.00 93.50 167 ASP A CA 1
ATOM 1319 C C . ASP A 1 167 ? -21.146 -0.318 14.886 1.00 93.50 167 ASP A C 1
ATOM 1321 O O . ASP A 1 167 ? -20.257 0.138 14.161 1.00 93.50 167 ASP A O 1
ATOM 1325 N N . CYS A 1 168 ? -21.667 -1.534 14.716 1.00 92.62 168 CYS A N 1
ATOM 1326 C CA . CYS A 1 168 ? -21.211 -2.465 13.691 1.00 92.62 168 CYS A CA 1
ATOM 1327 C C . CYS A 1 168 ? -21.274 -1.848 12.285 1.00 92.62 168 CYS A C 1
ATOM 1329 O O . CYS A 1 168 ? -20.326 -1.998 11.509 1.00 92.62 168 CYS A O 1
ATOM 1331 N N . LYS A 1 169 ? -22.333 -1.091 11.966 1.00 93.50 169 LYS A N 1
ATOM 1332 C CA . LYS A 1 169 ? -22.490 -0.469 10.643 1.00 93.50 169 LYS A CA 1
ATOM 1333 C C . LYS A 1 169 ? -21.453 0.627 10.427 1.00 93.50 169 LYS A C 1
ATOM 1335 O O . LYS A 1 169 ? -20.803 0.665 9.383 1.00 93.50 169 LYS A O 1
ATOM 1340 N N . LEU A 1 170 ? -21.253 1.479 11.431 1.00 93.31 170 LEU A N 1
ATOM 1341 C CA . LEU A 1 170 ? -20.308 2.592 11.356 1.00 93.31 170 LEU A CA 1
ATOM 1342 C C . LEU A 1 170 ? -18.853 2.109 11.287 1.00 93.31 170 LEU A C 1
ATOM 1344 O O . LEU A 1 170 ? -18.068 2.605 10.479 1.00 93.31 170 LEU A O 1
ATOM 1348 N N . VAL A 1 171 ? -18.501 1.117 12.109 1.00 93.19 171 VAL A N 1
ATOM 1349 C CA . VAL A 1 171 ? -17.167 0.501 12.132 1.00 93.19 171 VAL A CA 1
ATOM 1350 C C . VAL A 1 171 ? -16.877 -0.192 10.804 1.00 93.19 171 VAL A C 1
ATOM 1352 O O . VAL A 1 171 ? -15.841 0.074 10.197 1.00 93.19 171 VAL A O 1
ATOM 1355 N N . THR A 1 172 ? -17.803 -1.016 10.309 1.00 93.12 172 THR A N 1
ATOM 1356 C CA . THR A 1 172 ? -17.639 -1.727 9.031 1.00 93.12 172 THR A CA 1
ATOM 1357 C C . THR A 1 172 ? -17.535 -0.748 7.865 1.00 93.12 172 THR A C 1
ATOM 1359 O O . THR A 1 172 ? -16.633 -0.869 7.039 1.00 93.12 172 THR A O 1
ATOM 1362 N N . GLY A 1 173 ? -18.397 0.274 7.825 1.00 94.06 173 GLY A N 1
ATOM 1363 C CA . GLY A 1 173 ? -18.335 1.326 6.811 1.00 94.06 173 GLY A CA 1
ATOM 1364 C C . GLY A 1 173 ? -17.000 2.072 6.828 1.00 94.06 173 GLY A C 1
ATOM 1365 O O . GLY A 1 173 ? -16.409 2.315 5.774 1.00 94.06 173 GLY A O 1
ATOM 1366 N N . LYS A 1 174 ? -16.465 2.372 8.019 1.00 94.88 174 LYS A N 1
ATOM 1367 C CA . LYS A 1 174 ? -15.167 3.039 8.148 1.00 94.88 174 LYS A CA 1
ATOM 1368 C C . LYS A 1 174 ? -14.003 2.150 7.716 1.00 94.88 174 LYS A C 1
ATOM 1370 O O . LYS A 1 174 ? -13.123 2.636 7.006 1.00 94.88 174 LYS A O 1
ATOM 1375 N N . LEU A 1 175 ? -13.994 0.880 8.123 1.00 93.44 175 LEU A N 1
ATOM 1376 C CA . LEU A 1 175 ? -12.979 -0.094 7.709 1.00 93.44 175 LEU A CA 1
ATOM 1377 C C . LEU A 1 175 ? -12.988 -0.283 6.190 1.00 93.44 175 LEU A C 1
ATOM 1379 O O . LEU A 1 175 ? -11.932 -0.217 5.566 1.00 93.44 175 LEU A O 1
ATOM 1383 N N . ARG A 1 176 ? -14.173 -0.405 5.583 1.00 93.75 176 ARG A N 1
ATOM 1384 C CA . ARG A 1 176 ? -14.346 -0.487 4.128 1.00 93.75 176 ARG A CA 1
ATOM 1385 C C . ARG A 1 176 ? -13.780 0.738 3.411 1.00 93.75 176 ARG A C 1
ATOM 1387 O O . ARG A 1 176 ? -13.016 0.586 2.464 1.00 93.75 176 ARG A O 1
ATOM 1394 N N . ALA A 1 177 ? -14.098 1.945 3.879 1.00 94.00 177 ALA A N 1
ATOM 1395 C CA . ALA A 1 177 ? -13.561 3.173 3.290 1.00 94.00 177 ALA A CA 1
ATOM 1396 C C . ALA A 1 177 ? -12.026 3.259 3.424 1.00 94.00 177 ALA A C 1
ATOM 1398 O O . ALA A 1 177 ? -11.337 3.702 2.502 1.00 94.00 177 ALA A O 1
ATOM 1399 N N . MET A 1 178 ? -11.471 2.814 4.559 1.00 93.88 178 MET A N 1
ATOM 1400 C CA . MET A 1 178 ? -10.020 2.744 4.760 1.00 93.88 178 MET A CA 1
ATOM 1401 C C . MET A 1 178 ? -9.360 1.732 3.818 1.00 93.88 178 MET A C 1
ATOM 1403 O O . MET A 1 178 ? -8.319 2.050 3.246 1.00 93.88 178 MET A O 1
ATOM 1407 N N . LEU A 1 179 ? -9.974 0.562 3.622 1.00 90.50 179 LEU A N 1
ATOM 1408 C CA . LEU A 1 179 ? -9.507 -0.462 2.689 1.00 90.50 179 LEU A CA 1
ATOM 1409 C C . LEU A 1 179 ? -9.491 0.063 1.248 1.00 90.50 179 LEU A C 1
ATOM 1411 O O . LEU A 1 179 ? -8.451 0.029 0.603 1.00 90.50 179 LEU A O 1
ATOM 1415 N N . GLN A 1 180 ? -10.598 0.650 0.782 1.00 91.12 180 GLN A N 1
ATOM 1416 C CA . GLN A 1 180 ? -10.685 1.240 -0.560 1.00 91.12 180 GLN A CA 1
ATOM 1417 C C . GLN A 1 180 ? -9.629 2.331 -0.785 1.00 91.12 180 GLN A C 1
ATOM 1419 O O . GLN A 1 180 ? -9.003 2.389 -1.842 1.00 91.12 180 GLN A O 1
ATOM 1424 N N . THR A 1 181 ? -9.398 3.181 0.220 1.00 92.94 181 THR A N 1
ATOM 1425 C CA . THR A 1 181 ? -8.353 4.214 0.153 1.00 92.94 181 THR A CA 1
ATOM 1426 C C . THR A 1 181 ? -6.958 3.593 0.044 1.00 92.94 181 THR A C 1
ATOM 1428 O O . THR A 1 181 ? -6.145 4.051 -0.757 1.00 92.94 181 THR A O 1
ATOM 1431 N N . ALA A 1 182 ? -6.667 2.550 0.827 1.00 89.62 182 ALA A N 1
ATOM 1432 C CA . ALA A 1 182 ? -5.383 1.853 0.768 1.00 89.62 182 ALA A CA 1
ATOM 1433 C C . ALA A 1 182 ? -5.170 1.164 -0.590 1.00 89.62 182 ALA A C 1
ATOM 1435 O O . ALA A 1 182 ? -4.096 1.299 -1.176 1.00 89.62 182 ALA A O 1
ATOM 1436 N N . ASP A 1 183 ? -6.199 0.507 -1.125 1.00 85.38 183 ASP A N 1
ATOM 1437 C CA . ASP A 1 183 ? -6.162 -0.128 -2.446 1.00 85.38 183 ASP A CA 1
ATOM 1438 C C . ASP A 1 183 ? -5.899 0.886 -3.568 1.00 85.38 183 ASP A C 1
ATOM 1440 O O . ASP A 1 183 ? -5.128 0.614 -4.494 1.00 85.38 183 ASP A O 1
ATOM 1444 N N . GLU A 1 184 ? -6.503 2.077 -3.495 1.00 89.69 184 GLU A N 1
ATOM 1445 C CA . GLU A 1 184 ? -6.228 3.164 -4.440 1.00 89.69 184 GLU A CA 1
ATOM 1446 C C . GLU A 1 184 ? -4.764 3.605 -4.383 1.00 89.69 184 GLU A C 1
ATOM 1448 O O . GLU A 1 184 ? -4.117 3.741 -5.423 1.00 89.69 184 GLU A O 1
ATOM 1453 N N . LEU A 1 185 ? -4.227 3.791 -3.174 1.00 92.31 185 LEU A N 1
ATOM 1454 C CA . LEU A 1 185 ? -2.837 4.199 -2.972 1.00 92.31 185 LEU A CA 1
ATOM 1455 C C . LEU A 1 185 ? -1.863 3.156 -3.523 1.00 92.31 185 LEU A C 1
ATOM 1457 O O . LEU A 1 185 ? -0.957 3.507 -4.281 1.00 92.31 185 LEU A O 1
ATOM 1461 N N . VAL A 1 186 ? -2.071 1.875 -3.203 1.00 86.62 186 VAL A N 1
ATOM 1462 C CA . VAL A 1 186 ? -1.249 0.769 -3.721 1.00 86.62 186 VAL A CA 1
ATOM 1463 C C . VAL A 1 186 ? -1.295 0.739 -5.245 1.00 86.62 186 VAL A C 1
ATOM 1465 O O . VAL A 1 186 ? -0.263 0.605 -5.904 1.00 86.62 186 VAL A O 1
ATOM 1468 N N . ARG A 1 187 ? -2.477 0.926 -5.835 1.00 84.88 187 ARG A N 1
ATOM 1469 C CA . ARG A 1 187 ? -2.628 0.973 -7.289 1.00 84.88 187 ARG A CA 1
ATOM 1470 C C . ARG A 1 187 ? -1.917 2.175 -7.912 1.00 84.88 187 ARG A C 1
ATOM 1472 O O . ARG A 1 187 ? -1.297 2.024 -8.966 1.00 84.88 187 ARG A O 1
ATOM 1479 N N . GLY A 1 188 ? -1.991 3.346 -7.283 1.00 87.12 188 GLY A N 1
ATOM 1480 C CA . GLY A 1 188 ? -1.266 4.545 -7.702 1.00 87.12 188 GLY A CA 1
ATOM 1481 C C . GLY A 1 188 ? 0.248 4.325 -7.705 1.00 87.12 188 GLY A C 1
ATOM 1482 O O . GLY A 1 188 ? 0.905 4.557 -8.720 1.00 87.12 188 GLY A O 1
ATOM 1483 N N . LEU A 1 189 ? 0.782 3.775 -6.612 1.00 87.75 189 LEU A N 1
ATOM 1484 C CA . LEU A 1 189 ? 2.202 3.439 -6.484 1.00 87.75 189 LEU A CA 1
ATOM 1485 C C . LEU A 1 189 ? 2.639 2.374 -7.495 1.00 87.75 189 LEU A C 1
ATOM 1487 O O . LEU A 1 189 ? 3.701 2.506 -8.097 1.00 87.75 189 LEU A O 1
ATOM 1491 N N . LYS A 1 190 ? 1.811 1.353 -7.753 1.00 84.81 190 LYS A N 1
ATOM 1492 C CA . LYS A 1 190 ? 2.101 0.332 -8.770 1.00 84.81 190 LYS A CA 1
ATOM 1493 C C . LYS A 1 190 ? 2.216 0.950 -10.164 1.00 84.81 190 LYS A C 1
ATOM 1495 O O . LYS A 1 190 ? 3.172 0.654 -10.872 1.00 84.81 190 LYS A O 1
ATOM 1500 N N . LYS A 1 191 ? 1.300 1.851 -10.542 1.00 86.88 191 LYS A N 1
ATOM 1501 C CA . LYS A 1 191 ? 1.385 2.583 -11.821 1.00 86.88 191 LYS A CA 1
ATOM 1502 C C . LYS A 1 191 ? 2.688 3.376 -11.920 1.00 86.88 191 LYS A C 1
ATOM 1504 O O . LYS A 1 191 ? 3.388 3.263 -12.925 1.00 86.88 191 LYS A O 1
ATOM 1509 N N . GLN A 1 192 ? 3.041 4.118 -10.869 1.00 89.44 192 GLN A N 1
ATOM 1510 C CA . GLN A 1 192 ? 4.287 4.882 -10.826 1.00 89.44 192 GLN A CA 1
ATOM 1511 C C . GLN A 1 192 ? 5.518 3.973 -10.934 1.00 89.44 192 GLN A C 1
ATOM 1513 O O . GLN A 1 192 ? 6.414 4.257 -11.723 1.00 89.44 192 GLN A O 1
ATOM 1518 N N . SER A 1 193 ? 5.542 2.856 -10.206 1.00 85.25 193 SER A N 1
ATOM 1519 C CA . SER A 1 193 ? 6.613 1.859 -10.277 1.00 85.25 193 SER A CA 1
ATOM 1520 C C . SER A 1 193 ? 6.759 1.298 -11.691 1.00 85.25 193 SER A C 1
ATOM 1522 O O . SER A 1 193 ? 7.854 1.344 -12.241 1.00 85.25 193 SER A O 1
ATOM 1524 N N . THR A 1 194 ? 5.664 0.867 -12.328 1.00 80.94 194 THR A N 1
ATOM 1525 C CA . THR A 1 194 ? 5.714 0.346 -13.705 1.00 80.94 194 THR A CA 1
ATOM 1526 C C . THR A 1 194 ? 6.186 1.391 -14.712 1.00 80.94 194 THR A C 1
ATOM 1528 O O . THR A 1 194 ? 6.972 1.069 -15.599 1.00 80.94 194 THR A O 1
ATOM 1531 N N . PHE A 1 195 ? 5.766 2.649 -14.550 1.00 88.75 195 PHE A N 1
ATOM 1532 C CA . PHE A 1 195 ? 6.228 3.753 -15.384 1.00 88.75 195 PHE A CA 1
ATOM 1533 C C . PHE A 1 195 ? 7.732 3.984 -15.219 1.00 88.75 195 PHE A C 1
ATOM 1535 O O . PHE A 1 195 ? 8.444 4.069 -16.214 1.00 88.75 195 PHE A O 1
ATOM 1542 N N . LEU A 1 196 ? 8.229 4.029 -13.980 1.00 87.00 196 LEU A N 1
ATOM 1543 C CA . LEU A 1 196 ? 9.655 4.202 -13.701 1.00 87.00 196 LEU A CA 1
ATOM 1544 C C . LEU A 1 196 ? 10.487 3.025 -14.219 1.00 87.00 196 LEU A C 1
ATOM 1546 O O . LEU A 1 196 ? 11.553 3.249 -14.782 1.00 87.00 196 LEU A O 1
ATOM 1550 N N . SER A 1 197 ? 10.001 1.788 -14.094 1.00 82.00 197 SER A N 1
ATOM 1551 C CA . SER A 1 197 ? 10.666 0.612 -14.665 1.00 82.00 197 SER A CA 1
ATOM 1552 C C . SER A 1 197 ? 10.743 0.680 -16.191 1.00 82.00 197 SER A C 1
ATOM 1554 O O . SER A 1 197 ? 11.795 0.403 -16.763 1.00 82.00 197 SER A O 1
ATOM 1556 N N . GLN A 1 198 ? 9.661 1.083 -16.863 1.00 83.75 198 GLN A N 1
ATOM 1557 C CA . GLN A 1 198 ? 9.662 1.271 -18.317 1.00 83.75 198 GLN A CA 1
ATOM 1558 C C . GLN A 1 198 ? 10.565 2.423 -18.747 1.00 83.75 198 GLN A C 1
ATOM 1560 O O . GLN A 1 198 ? 11.277 2.305 -19.742 1.00 83.75 198 GLN A O 1
ATOM 1565 N N . LEU A 1 199 ? 10.549 3.523 -17.996 1.00 84.62 199 LEU A N 1
ATOM 1566 C CA . LEU A 1 199 ? 11.420 4.659 -18.236 1.00 84.62 199 LEU A CA 1
ATOM 1567 C C . LEU A 1 199 ? 12.880 4.217 -18.130 1.00 84.62 199 LEU A C 1
ATOM 1569 O O . LEU A 1 199 ? 13.612 4.384 -19.092 1.00 84.62 199 LEU A O 1
ATOM 1573 N N . ALA A 1 200 ? 13.268 3.558 -17.037 1.00 80.56 200 ALA A N 1
ATOM 1574 C CA . ALA A 1 200 ? 14.623 3.050 -16.840 1.00 80.56 200 ALA A CA 1
ATOM 1575 C C . ALA A 1 200 ? 15.066 2.076 -17.948 1.00 80.56 200 ALA A C 1
ATOM 1577 O O . ALA A 1 200 ? 16.216 2.123 -18.374 1.00 80.56 200 ALA A O 1
ATOM 1578 N N . ALA A 1 201 ? 14.162 1.224 -18.445 1.00 76.88 201 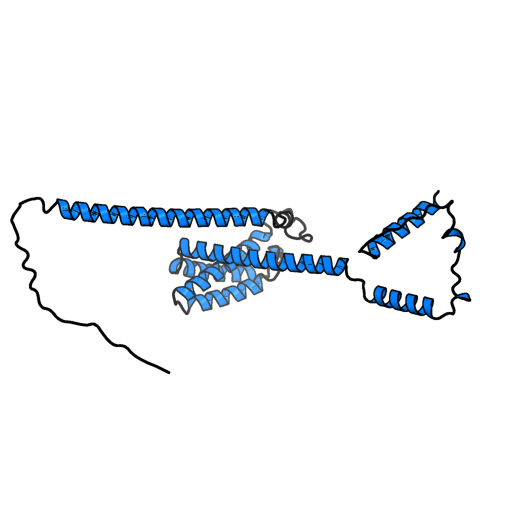ALA A N 1
ATOM 1579 C CA . ALA A 1 201 ? 14.454 0.296 -19.539 1.00 76.88 201 ALA A CA 1
ATOM 1580 C C . ALA A 1 201 ? 14.644 0.989 -20.903 1.00 76.88 201 ALA A C 1
ATOM 1582 O O . ALA A 1 201 ? 15.360 0.462 -21.752 1.00 76.88 201 ALA A O 1
ATOM 1583 N N . LYS A 1 202 ? 14.001 2.144 -21.121 1.00 77.25 202 LYS A N 1
ATOM 1584 C CA . LYS A 1 202 ? 14.060 2.907 -22.381 1.00 77.25 202 LYS A CA 1
ATOM 1585 C C . LYS A 1 202 ? 15.090 4.031 -22.368 1.00 77.25 202 LYS A C 1
ATOM 1587 O O . LYS A 1 202 ? 15.563 4.443 -23.424 1.00 77.25 202 LYS A O 1
ATOM 1592 N N . THR A 1 203 ? 15.416 4.575 -21.201 1.00 80.94 203 THR A N 1
ATOM 1593 C CA . THR A 1 203 ? 16.369 5.676 -21.092 1.00 80.94 203 THR A CA 1
ATOM 1594 C C . THR A 1 203 ? 17.776 5.183 -21.372 1.00 80.94 203 THR A C 1
ATOM 1596 O O . THR A 1 203 ? 18.284 4.286 -20.701 1.00 80.94 203 THR A O 1
ATOM 1599 N N . ILE A 1 204 ? 18.433 5.829 -22.327 1.00 72.31 204 ILE A N 1
ATOM 1600 C CA . ILE A 1 204 ? 19.868 5.686 -22.541 1.00 72.31 204 ILE A CA 1
ATOM 1601 C C . ILE A 1 204 ? 20.568 6.403 -21.385 1.00 72.31 204 ILE A C 1
ATOM 1603 O O . ILE A 1 204 ? 20.285 7.570 -21.116 1.00 72.31 204 ILE A O 1
ATOM 1607 N N . SER A 1 205 ? 21.467 5.716 -20.679 1.00 79.62 205 SER A N 1
ATOM 1608 C CA . SER A 1 205 ? 22.241 6.354 -19.613 1.00 79.62 205 SER A CA 1
ATOM 1609 C C . SER A 1 205 ? 23.084 7.501 -20.180 1.00 79.62 205 SER A C 1
ATOM 1611 O O . SER A 1 205 ? 23.585 7.421 -21.304 1.00 79.62 205 SER A O 1
ATOM 1613 N N . ASN A 1 206 ? 23.285 8.566 -19.398 1.00 78.94 206 ASN A N 1
ATOM 1614 C CA . ASN A 1 206 ? 24.042 9.742 -19.848 1.00 78.94 206 ASN A CA 1
ATOM 1615 C C . ASN A 1 206 ? 25.435 9.380 -20.387 1.00 78.94 206 ASN A C 1
ATOM 1617 O O . ASN A 1 206 ? 25.896 9.995 -21.339 1.00 78.94 206 ASN A O 1
ATOM 1621 N N . GLY A 1 207 ? 26.085 8.349 -19.835 1.00 83.44 207 GLY A N 1
ATOM 1622 C CA . GLY A 1 207 ? 27.370 7.861 -20.340 1.00 83.44 207 GLY A CA 1
ATOM 1623 C C . GLY A 1 207 ? 27.296 7.343 -21.779 1.00 83.44 207 GLY A C 1
ATOM 1624 O O . GLY A 1 207 ? 28.133 7.713 -22.598 1.00 83.44 207 GLY A O 1
ATOM 1625 N N . ILE A 1 208 ? 26.274 6.547 -22.114 1.00 82.38 208 ILE A N 1
ATOM 1626 C CA . ILE A 1 208 ? 26.069 6.047 -23.484 1.00 82.38 208 ILE A CA 1
ATOM 1627 C C . ILE A 1 208 ? 25.682 7.200 -24.416 1.00 82.38 208 ILE A C 1
ATOM 1629 O O . ILE A 1 208 ? 26.159 7.259 -25.547 1.00 82.38 208 ILE A O 1
ATOM 1633 N N . HIS A 1 209 ? 24.867 8.144 -23.940 1.00 83.88 209 HIS A N 1
ATOM 1634 C CA . HIS A 1 209 ? 24.524 9.342 -24.704 1.00 83.88 209 HIS A CA 1
ATOM 1635 C C . HIS A 1 209 ? 25.770 10.179 -25.046 1.00 83.88 209 HIS A C 1
ATOM 1637 O O . HIS A 1 209 ? 25.999 10.490 -26.216 1.00 83.88 209 HIS A O 1
ATOM 1643 N N . CYS A 1 210 ? 26.614 10.474 -24.052 1.00 90.56 210 CYS A N 1
ATOM 1644 C CA . CYS A 1 210 ? 27.873 11.188 -24.253 1.00 90.56 210 CYS A CA 1
ATOM 1645 C C . CYS A 1 210 ? 28.811 10.421 -25.187 1.00 90.56 210 CYS A C 1
ATOM 1647 O O . CYS A 1 210 ? 29.352 11.017 -26.111 1.00 90.56 210 CYS A O 1
ATOM 1649 N N . LEU A 1 211 ? 28.960 9.104 -25.002 1.00 88.25 211 LEU A N 1
ATOM 1650 C CA . LEU A 1 211 ? 29.773 8.267 -25.884 1.00 88.25 211 LEU A CA 1
ATOM 1651 C C . LEU A 1 211 ? 29.275 8.338 -27.332 1.00 88.25 211 LEU A C 1
ATOM 1653 O O . LEU A 1 211 ? 30.076 8.538 -28.238 1.00 88.25 211 LEU A O 1
ATOM 1657 N N . SER A 1 212 ? 27.963 8.237 -27.555 1.00 87.50 212 SER A N 1
ATOM 1658 C CA . SER A 1 212 ? 27.365 8.377 -28.887 1.00 87.50 212 SER A CA 1
ATOM 1659 C C . SER A 1 212 ? 27.681 9.739 -29.510 1.00 87.50 212 SER A C 1
ATOM 1661 O O . SER A 1 212 ? 28.032 9.801 -30.689 1.00 87.50 212 SER A O 1
ATOM 1663 N N . MET A 1 213 ? 27.587 10.830 -28.744 1.00 91.06 213 MET A N 1
ATOM 1664 C CA . MET A 1 213 ? 27.976 12.166 -29.211 1.00 91.06 213 MET A CA 1
ATOM 1665 C C . MET A 1 213 ? 29.467 12.240 -29.545 1.00 91.06 213 MET A C 1
ATOM 1667 O O . MET A 1 213 ? 29.822 12.724 -30.618 1.00 91.06 213 MET A O 1
ATOM 1671 N N . CYS A 1 214 ? 30.333 11.739 -28.662 1.00 93.31 214 CYS A N 1
ATOM 1672 C CA . CYS A 1 214 ? 31.779 11.722 -28.866 1.00 93.31 214 CYS A CA 1
ATOM 1673 C C . CYS A 1 214 ? 32.155 10.945 -30.128 1.00 93.31 214 CYS A C 1
ATOM 1675 O O . CYS A 1 214 ? 32.862 11.487 -30.969 1.00 93.31 214 CYS A O 1
ATOM 1677 N N . LEU A 1 215 ? 31.620 9.733 -30.307 1.00 90.00 215 LEU A N 1
ATOM 1678 C CA . LEU A 1 215 ? 31.847 8.912 -31.500 1.00 90.00 215 LEU A CA 1
ATOM 1679 C C . LEU A 1 215 ? 31.333 9.594 -32.771 1.00 90.00 215 LEU A C 1
ATOM 1681 O O . LEU A 1 215 ? 31.973 9.514 -33.815 1.00 90.00 215 LEU A O 1
ATOM 1685 N N . THR A 1 216 ? 30.198 10.295 -32.693 1.00 90.88 216 THR A N 1
ATOM 1686 C CA . THR A 1 216 ? 29.670 11.070 -33.825 1.00 90.88 216 THR A CA 1
ATOM 1687 C C . THR A 1 216 ? 30.635 12.191 -34.201 1.00 90.88 216 THR A C 1
ATOM 1689 O O . THR A 1 216 ? 30.996 12.333 -35.366 1.00 90.88 216 THR A O 1
ATOM 1692 N N . ILE A 1 217 ? 31.098 12.968 -33.220 1.00 92.81 217 ILE A N 1
ATOM 1693 C CA . ILE A 1 217 ? 32.067 14.044 -33.450 1.00 92.81 217 ILE A CA 1
ATOM 1694 C C . ILE A 1 217 ? 33.360 13.471 -34.028 1.00 92.81 217 ILE A C 1
ATOM 1696 O O . ILE A 1 217 ? 33.822 13.954 -35.054 1.00 92.81 217 ILE A O 1
ATOM 1700 N N . GLU A 1 218 ? 33.910 12.420 -33.424 1.00 88.44 218 GLU A N 1
ATOM 1701 C CA . GLU A 1 218 ? 35.144 11.770 -33.865 1.00 88.44 218 GLU A CA 1
ATOM 1702 C C . GLU A 1 218 ? 35.024 11.196 -35.283 1.00 88.44 218 GLU A C 1
ATOM 1704 O O . GLU A 1 218 ? 35.954 11.326 -36.077 1.00 88.44 218 GLU A O 1
ATOM 1709 N N . TYR A 1 219 ? 33.859 10.650 -35.646 1.00 86.12 219 TYR A N 1
ATOM 1710 C CA . TYR A 1 219 ? 33.581 10.198 -37.007 1.00 86.12 219 TYR A CA 1
ATOM 1711 C C . TYR A 1 219 ? 33.535 11.354 -38.011 1.00 86.12 219 TYR A C 1
ATOM 1713 O O . TYR A 1 219 ? 34.067 11.229 -39.116 1.00 86.12 219 TYR A O 1
ATOM 1721 N N . TYR A 1 220 ? 32.900 12.477 -37.657 1.00 88.31 220 TYR A N 1
ATOM 1722 C CA . TYR A 1 220 ? 32.737 13.607 -38.573 1.00 88.31 220 TYR A CA 1
ATOM 1723 C C . TYR A 1 220 ? 33.935 14.567 -38.620 1.00 88.31 220 TYR A C 1
ATOM 1725 O O . TYR A 1 220 ? 34.060 15.316 -39.589 1.00 88.31 220 TYR A O 1
ATOM 1733 N N . LEU A 1 221 ? 34.825 14.525 -37.628 1.00 89.31 221 LEU A N 1
ATOM 1734 C CA . LEU A 1 221 ? 36.005 15.383 -37.528 1.00 89.31 221 LEU A CA 1
ATOM 1735 C C . LEU A 1 221 ? 37.004 15.214 -38.697 1.00 89.31 221 LEU A C 1
ATOM 1737 O O . LEU A 1 221 ? 37.450 16.227 -39.239 1.00 89.31 221 LEU A O 1
ATOM 1741 N N . PRO A 1 222 ? 37.376 13.994 -39.137 1.00 87.38 222 PRO A N 1
ATOM 1742 C CA . PRO A 1 222 ? 38.261 13.822 -40.283 1.00 87.38 222 PRO A CA 1
ATOM 1743 C C . PRO A 1 222 ? 37.537 14.036 -41.633 1.00 87.38 222 PRO A C 1
ATOM 1745 O O . PRO A 1 222 ? 36.352 13.700 -41.771 1.00 87.38 222 PRO A O 1
ATOM 1748 N N . PRO A 1 223 ? 38.257 14.514 -42.673 1.00 83.69 223 PRO A N 1
ATOM 1749 C CA . PRO A 1 223 ? 37.783 14.515 -44.060 1.00 83.69 223 PRO A CA 1
ATOM 1750 C C . PRO A 1 223 ? 37.364 13.116 -44.528 1.00 83.69 223 PRO A C 1
ATOM 1752 O O . PRO A 1 223 ? 37.946 12.122 -44.091 1.00 83.69 223 PRO A O 1
ATOM 1755 N N . LEU A 1 224 ? 36.394 13.035 -45.447 1.00 79.31 224 LEU A N 1
ATOM 1756 C CA . LEU A 1 224 ? 35.799 11.770 -45.915 1.00 79.31 224 LEU A CA 1
ATOM 1757 C C . LEU A 1 224 ? 36.844 10.736 -46.365 1.00 79.31 224 LEU A C 1
ATOM 1759 O O . LEU A 1 224 ? 36.750 9.568 -46.007 1.00 79.31 224 LEU A O 1
ATOM 1763 N N . GLU A 1 225 ? 37.892 11.176 -47.060 1.00 79.25 225 GLU A N 1
ATOM 1764 C CA . GLU A 1 225 ? 38.986 10.333 -47.569 1.00 79.25 225 GLU A CA 1
ATOM 1765 C C . GLU A 1 225 ? 39.770 9.598 -46.466 1.00 79.25 225 GLU A C 1
ATOM 1767 O O . GLU A 1 225 ? 40.380 8.552 -46.708 1.00 79.25 225 GLU A O 1
ATOM 1772 N N . LYS A 1 226 ? 39.758 10.146 -45.245 1.00 78.62 226 LYS A N 1
ATOM 1773 C CA . LYS A 1 226 ? 40.457 9.603 -44.074 1.00 78.62 226 LYS A CA 1
ATOM 1774 C C . LYS A 1 226 ? 39.562 8.716 -43.201 1.00 78.62 226 LYS A C 1
ATOM 1776 O O . LYS A 1 226 ? 40.070 8.082 -42.280 1.00 78.62 226 LYS A O 1
ATOM 1781 N N . ARG A 1 227 ? 38.260 8.612 -43.493 1.00 80.56 227 ARG A N 1
ATOM 1782 C CA . ARG A 1 227 ? 37.313 7.736 -42.780 1.00 80.56 227 ARG A CA 1
ATOM 1783 C C . ARG A 1 227 ? 37.373 6.314 -43.333 1.00 80.56 227 ARG A C 1
ATOM 1785 O O . ARG A 1 227 ? 36.453 5.851 -43.997 1.00 80.56 227 ARG A O 1
ATOM 1792 N N . LYS A 1 228 ? 38.488 5.623 -43.096 1.00 76.00 228 LYS A N 1
ATOM 1793 C CA . LYS A 1 228 ? 38.658 4.221 -43.503 1.00 76.00 228 LYS A CA 1
ATOM 1794 C C . LYS A 1 228 ? 38.359 3.300 -42.328 1.00 76.00 228 LYS A C 1
ATOM 1796 O O . LYS A 1 228 ? 39.054 3.346 -41.317 1.00 76.00 228 LYS A O 1
ATOM 1801 N N . PHE A 1 229 ? 37.343 2.454 -42.478 1.00 76.81 229 PHE A N 1
ATOM 1802 C CA . PHE A 1 229 ? 37.018 1.428 -41.493 1.00 76.81 229 PHE A CA 1
ATOM 1803 C C . PHE A 1 229 ? 37.704 0.101 -41.829 1.00 76.81 229 PHE A C 1
ATOM 1805 O O . PHE A 1 229 ? 37.802 -0.257 -43.006 1.00 76.81 229 PHE A O 1
ATOM 1812 N N . PRO A 1 230 ? 38.152 -0.662 -40.820 1.00 78.00 230 PRO A N 1
ATOM 1813 C CA . PRO A 1 230 ? 38.642 -2.015 -41.040 1.00 78.00 230 PRO A CA 1
ATOM 1814 C C . PRO A 1 230 ? 37.568 -2.881 -41.710 1.00 78.00 230 PRO A C 1
ATOM 1816 O O . PRO A 1 230 ? 36.415 -2.867 -41.283 1.00 78.00 230 PRO A O 1
ATOM 1819 N N . ARG A 1 231 ? 37.962 -3.686 -42.707 1.00 75.94 231 ARG A N 1
ATOM 1820 C CA . ARG A 1 231 ? 37.098 -4.684 -43.372 1.00 75.94 231 ARG A CA 1
ATOM 1821 C C . ARG A 1 231 ? 35.857 -4.108 -44.072 1.00 75.94 231 ARG A C 1
ATOM 1823 O O . ARG A 1 231 ? 34.836 -4.788 -44.156 1.00 75.94 231 ARG A O 1
ATOM 1830 N N . SER A 1 232 ? 35.937 -2.887 -44.604 1.00 77.12 232 SER A N 1
ATOM 1831 C CA . SER A 1 232 ? 34.833 -2.273 -45.362 1.00 77.12 232 SER A CA 1
ATOM 1832 C C . SER A 1 232 ? 34.382 -3.108 -46.568 1.00 77.12 232 SER A C 1
ATOM 1834 O O . SER A 1 232 ? 33.213 -3.084 -46.925 1.00 77.12 232 SER A O 1
ATOM 1836 N N . GLU A 1 233 ? 35.285 -3.900 -47.148 1.00 79.69 233 GLU A N 1
ATOM 1837 C CA . GLU A 1 233 ? 35.013 -4.845 -48.242 1.00 79.69 233 GLU A CA 1
ATOM 1838 C C . GLU A 1 233 ? 33.954 -5.911 -47.909 1.00 79.69 233 GLU A C 1
ATOM 1840 O O . GLU A 1 233 ? 33.255 -6.390 -48.797 1.00 79.69 233 GLU A O 1
ATOM 1845 N N . ASN A 1 234 ? 33.777 -6.249 -46.628 1.00 80.25 234 ASN A N 1
ATOM 1846 C CA . ASN A 1 234 ? 32.768 -7.218 -46.204 1.00 80.25 234 ASN A CA 1
ATOM 1847 C C . ASN A 1 234 ? 31.357 -6.623 -46.147 1.00 80.25 234 ASN A C 1
ATOM 1849 O O . ASN A 1 234 ? 30.399 -7.385 -46.161 1.00 80.25 234 ASN A O 1
ATOM 1853 N N . LEU A 1 235 ? 31.213 -5.293 -46.079 1.00 79.31 235 LEU A N 1
ATOM 1854 C CA . LEU A 1 235 ? 29.907 -4.632 -45.953 1.00 79.31 235 LEU A CA 1
ATOM 1855 C C . LEU A 1 235 ? 29.074 -4.740 -47.237 1.00 79.31 235 LEU A C 1
ATOM 1857 O O . LEU A 1 235 ? 27.855 -4.831 -47.165 1.00 79.31 235 LEU A O 1
ATOM 1861 N N . GLU A 1 236 ? 29.727 -4.756 -48.398 1.00 80.19 236 GLU A N 1
ATOM 1862 C CA . GLU A 1 236 ? 29.068 -4.785 -49.714 1.00 80.19 236 GLU A CA 1
ATOM 1863 C C . GLU A 1 236 ? 29.137 -6.166 -50.382 1.00 80.19 236 GLU A C 1
ATOM 1865 O O . GLU A 1 236 ? 28.643 -6.348 -51.493 1.00 80.19 236 GLU A O 1
ATOM 1870 N N . ASN A 1 237 ? 29.742 -7.157 -49.720 1.00 84.94 237 ASN A N 1
ATOM 1871 C CA . ASN A 1 237 ? 29.924 -8.486 -50.288 1.00 84.94 237 ASN A CA 1
ATOM 1872 C C . ASN A 1 237 ? 28.592 -9.267 -50.293 1.00 84.94 237 ASN A C 1
ATOM 1874 O O . ASN A 1 237 ? 28.090 -9.606 -49.215 1.00 84.94 237 ASN A O 1
ATOM 1878 N N . PRO A 1 238 ? 28.030 -9.613 -51.467 1.00 85.38 238 PRO A N 1
ATOM 1879 C CA . PRO A 1 238 ? 26.762 -10.336 -51.558 1.00 85.38 238 PRO A CA 1
ATOM 1880 C C . PRO A 1 238 ? 26.870 -11.809 -51.136 1.00 85.38 238 PRO A C 1
ATOM 1882 O O . PRO A 1 238 ? 25.849 -12.452 -50.912 1.00 85.38 238 PRO A O 1
ATOM 1885 N N . ASN A 1 239 ? 28.087 -12.351 -51.006 1.00 87.81 239 ASN A N 1
ATOM 1886 C CA . ASN A 1 239 ? 28.319 -13.730 -50.567 1.00 87.81 239 ASN A CA 1
ATOM 1887 C C . ASN A 1 239 ? 28.290 -13.888 -49.034 1.00 87.81 239 ASN A C 1
ATOM 1889 O O . ASN A 1 239 ? 28.465 -14.998 -48.534 1.00 87.81 239 ASN A O 1
ATOM 1893 N N . LEU A 1 240 ? 28.107 -12.794 -48.284 1.00 85.69 240 LEU A N 1
ATOM 1894 C CA . LEU A 1 240 ? 27.974 -12.802 -46.827 1.00 85.69 240 LEU A CA 1
ATOM 1895 C C . LEU A 1 240 ? 26.515 -12.599 -46.406 1.00 85.69 240 LEU A C 1
ATOM 1897 O O . LEU A 1 240 ? 25.744 -11.910 -47.072 1.00 85.69 240 LEU A O 1
ATOM 1901 N N . TYR A 1 241 ? 26.150 -13.169 -45.258 1.00 84.81 241 TYR A N 1
ATOM 1902 C CA . TYR A 1 241 ? 24.852 -12.912 -44.643 1.00 84.81 241 TYR A CA 1
ATOM 1903 C C . TYR A 1 241 ? 24.878 -11.591 -43.872 1.00 84.81 241 TYR A C 1
ATOM 1905 O O . TYR A 1 241 ? 25.628 -11.438 -42.906 1.00 84.81 241 TYR A O 1
ATOM 1913 N N . HIS A 1 242 ? 24.015 -10.663 -44.280 1.00 86.56 242 HIS A N 1
ATOM 1914 C CA . HIS A 1 242 ? 23.836 -9.365 -43.634 1.00 86.56 242 HIS A CA 1
ATOM 1915 C C . HIS A 1 242 ? 22.590 -9.387 -42.751 1.00 86.56 242 HIS A C 1
ATOM 1917 O O . HIS A 1 242 ? 21.483 -9.614 -43.237 1.00 86.56 242 HIS A O 1
ATOM 1923 N N . TYR A 1 243 ? 22.767 -9.137 -41.454 1.00 85.19 243 TYR A N 1
ATOM 1924 C CA . TYR A 1 243 ? 21.677 -9.103 -40.479 1.00 85.19 243 TYR A CA 1
ATOM 1925 C C . TYR A 1 243 ? 21.489 -7.683 -39.942 1.00 85.19 243 TYR A C 1
ATOM 1927 O O . TYR A 1 243 ? 22.446 -7.051 -39.499 1.00 85.19 243 TYR A O 1
ATOM 1935 N N . ALA A 1 244 ? 20.246 -7.200 -39.937 1.00 86.88 244 ALA A N 1
ATOM 1936 C CA . ALA A 1 244 ? 19.863 -5.942 -39.305 1.00 86.88 244 ALA A CA 1
ATOM 1937 C C . ALA A 1 244 ? 19.007 -6.233 -38.068 1.00 86.88 244 ALA A C 1
ATOM 1939 O O . ALA A 1 244 ? 17.985 -6.913 -38.159 1.00 86.88 244 ALA A O 1
ATOM 1940 N N . LEU A 1 245 ? 19.427 -5.718 -36.911 1.00 86.75 245 LEU A N 1
ATOM 1941 C CA . LEU A 1 245 ? 18.701 -5.858 -35.653 1.00 86.75 245 LEU A CA 1
ATOM 1942 C C . LEU A 1 245 ? 18.086 -4.513 -35.267 1.00 86.75 245 LEU A C 1
ATOM 1944 O O . LEU A 1 245 ? 18.803 -3.556 -34.982 1.00 86.75 245 LEU A O 1
ATOM 1948 N N . PHE A 1 246 ? 16.757 -4.461 -35.224 1.00 86.31 246 PHE A N 1
ATOM 1949 C CA . PHE A 1 246 ? 16.014 -3.300 -34.746 1.00 86.31 246 PHE A CA 1
ATOM 1950 C C . PHE A 1 246 ? 15.575 -3.543 -33.305 1.00 86.31 246 PHE A C 1
ATOM 1952 O O . PHE A 1 246 ? 14.892 -4.523 -33.015 1.00 86.31 246 PHE A O 1
ATOM 1959 N N . SER A 1 247 ? 15.980 -2.658 -32.399 1.00 83.31 247 SER A N 1
ATOM 1960 C CA . SER A 1 247 ? 15.637 -2.733 -30.981 1.00 83.31 247 SER A CA 1
ATOM 1961 C C . SER A 1 247 ? 15.540 -1.327 -30.409 1.00 83.31 247 SER A C 1
ATOM 1963 O O . SER A 1 247 ? 16.381 -0.474 -30.694 1.00 83.31 247 SER A O 1
ATOM 1965 N N . ASP A 1 248 ? 14.537 -1.101 -29.570 1.00 78.50 248 ASP A N 1
ATOM 1966 C CA . ASP A 1 248 ? 14.396 0.098 -28.745 1.00 78.50 248 ASP A CA 1
ATOM 1967 C C . ASP A 1 248 ? 15.242 0.028 -27.459 1.00 78.50 248 ASP A C 1
ATOM 1969 O O . ASP A 1 248 ? 15.369 1.018 -26.741 1.00 78.50 248 ASP A O 1
ATOM 1973 N N . ASN A 1 249 ? 15.874 -1.120 -27.193 1.00 80.81 249 ASN A N 1
ATOM 1974 C CA . ASN A 1 249 ? 16.798 -1.326 -26.086 1.00 80.81 249 ASN A CA 1
ATOM 1975 C C . ASN A 1 249 ? 18.206 -1.664 -26.604 1.00 80.81 249 ASN A C 1
ATOM 1977 O O . ASN A 1 249 ? 18.486 -2.791 -27.031 1.00 80.81 249 ASN A O 1
ATOM 1981 N N . VAL A 1 250 ? 19.105 -0.675 -26.539 1.00 78.50 250 VAL A N 1
ATOM 1982 C CA . VAL A 1 250 ? 20.495 -0.777 -27.021 1.00 78.50 250 VAL A CA 1
ATOM 1983 C C . VAL A 1 250 ? 21.296 -1.827 -26.244 1.00 78.50 250 VAL A C 1
ATOM 1985 O O . VAL A 1 250 ? 22.117 -2.523 -26.835 1.00 78.50 250 VAL A O 1
ATOM 1988 N N . LEU A 1 251 ? 21.042 -1.994 -24.940 1.00 79.25 251 LEU A N 1
ATOM 1989 C CA . LEU A 1 251 ? 21.748 -2.986 -24.121 1.00 79.25 251 LEU A CA 1
ATOM 1990 C C . LEU A 1 251 ? 21.366 -4.411 -24.522 1.00 79.25 251 LEU A C 1
ATOM 1992 O O . LEU A 1 251 ? 22.241 -5.257 -24.686 1.00 79.25 251 LEU A O 1
ATOM 1996 N N . VAL A 1 252 ? 20.073 -4.666 -24.734 1.00 84.12 252 VAL A N 1
ATOM 1997 C CA . VAL A 1 252 ? 19.596 -5.970 -25.222 1.00 84.12 252 VAL A CA 1
ATOM 1998 C C . VAL A 1 252 ? 20.179 -6.265 -26.601 1.00 84.12 252 VAL A C 1
ATOM 2000 O O . VAL A 1 252 ? 20.710 -7.353 -26.820 1.00 84.12 252 VAL A O 1
ATOM 2003 N N . ALA A 1 253 ? 20.149 -5.285 -27.509 1.00 88.06 253 ALA A N 1
ATOM 2004 C CA . ALA A 1 253 ? 20.720 -5.435 -28.843 1.00 88.06 253 ALA A CA 1
ATOM 2005 C C . ALA A 1 253 ? 22.215 -5.779 -28.791 1.00 88.06 253 ALA A C 1
ATOM 2007 O O . ALA A 1 253 ? 22.662 -6.711 -29.456 1.00 88.06 253 ALA A O 1
ATOM 2008 N N . LEU A 1 254 ? 22.978 -5.073 -27.951 1.00 86.12 254 LEU A N 1
ATOM 2009 C CA . LEU A 1 254 ? 24.405 -5.310 -27.767 1.00 86.12 254 LEU A CA 1
ATOM 2010 C C . LEU A 1 254 ? 24.695 -6.714 -27.227 1.00 86.12 254 LEU A C 1
ATOM 2012 O O . LEU A 1 254 ? 25.615 -7.367 -27.711 1.00 86.12 254 LEU A O 1
ATOM 2016 N N . VAL A 1 255 ? 23.922 -7.197 -26.250 1.00 88.44 255 VAL A N 1
ATOM 2017 C CA . VAL A 1 255 ? 24.094 -8.551 -25.696 1.00 88.44 255 VAL A CA 1
ATOM 2018 C C . VAL A 1 255 ? 23.837 -9.614 -26.762 1.00 88.44 255 VAL A C 1
ATOM 2020 O O . VAL A 1 255 ? 24.634 -10.544 -26.886 1.00 88.44 255 VAL A O 1
ATOM 2023 N N . VAL A 1 256 ? 22.776 -9.463 -27.562 1.00 90.25 256 VAL A N 1
ATOM 2024 C CA . VAL A 1 256 ? 22.471 -10.390 -28.665 1.00 90.25 256 VAL A CA 1
ATOM 2025 C C . VAL A 1 256 ? 23.596 -10.387 -29.697 1.00 90.25 256 VAL A C 1
ATOM 2027 O O . VAL A 1 256 ? 24.086 -11.453 -30.065 1.00 90.25 256 VAL A O 1
ATOM 2030 N N . VAL A 1 257 ? 24.054 -9.205 -30.119 1.00 89.75 257 VAL A N 1
ATOM 2031 C CA . VAL A 1 257 ? 25.159 -9.073 -31.080 1.00 89.75 257 VAL A CA 1
ATOM 2032 C C . VAL A 1 257 ? 26.443 -9.687 -30.522 1.00 89.75 257 VAL A C 1
ATOM 2034 O O . VAL A 1 257 ? 27.102 -10.457 -31.215 1.00 89.75 257 VAL A O 1
ATOM 2037 N N . ASN A 1 258 ? 26.789 -9.414 -29.263 1.00 89.25 258 ASN A N 1
ATOM 2038 C CA . ASN A 1 258 ? 28.000 -9.953 -28.649 1.00 89.25 258 ASN A CA 1
ATOM 2039 C C . ASN A 1 258 ? 27.935 -11.481 -28.511 1.00 89.25 258 ASN A C 1
ATOM 2041 O O . ASN A 1 258 ? 28.901 -12.171 -28.820 1.00 89.25 258 ASN A O 1
ATOM 2045 N N . SER A 1 259 ? 26.783 -12.026 -28.113 1.00 90.62 259 SER A N 1
ATOM 2046 C CA . SER A 1 259 ? 26.567 -13.474 -28.057 1.00 90.62 259 SER A CA 1
ATOM 2047 C C . SER A 1 259 ? 26.686 -14.119 -29.439 1.00 90.62 259 SER A C 1
ATOM 2049 O O . SER A 1 259 ? 27.377 -15.128 -29.582 1.00 90.62 259 SER A O 1
ATOM 2051 N N . ALA A 1 260 ? 26.084 -13.511 -30.466 1.00 88.88 260 ALA A N 1
ATOM 2052 C CA . ALA A 1 260 ? 26.186 -13.981 -31.842 1.00 88.88 260 ALA A CA 1
ATOM 2053 C C . ALA A 1 260 ? 27.641 -13.980 -32.334 1.00 88.88 260 ALA A C 1
ATOM 2055 O O . ALA A 1 260 ? 28.099 -14.984 -32.869 1.00 88.88 260 ALA A O 1
ATOM 2056 N N . ILE A 1 261 ? 28.399 -12.906 -32.090 1.00 86.31 261 ILE A N 1
ATOM 2057 C CA . ILE A 1 261 ? 29.819 -12.811 -32.472 1.00 86.31 261 ILE A CA 1
ATOM 2058 C C . ILE A 1 261 ? 30.669 -13.851 -31.732 1.00 86.31 261 ILE A C 1
ATOM 2060 O O . ILE A 1 261 ? 31.542 -14.475 -32.336 1.00 86.31 261 ILE A O 1
ATOM 2064 N N . MET A 1 262 ? 30.438 -14.035 -30.430 1.00 88.50 262 MET A N 1
ATOM 2065 C CA . MET A 1 262 ? 31.179 -15.002 -29.619 1.00 88.50 262 MET A CA 1
ATOM 2066 C C . MET A 1 262 ? 30.936 -16.439 -30.080 1.00 88.50 262 MET A C 1
ATOM 2068 O O . MET A 1 262 ? 31.889 -17.205 -30.196 1.00 88.50 262 MET A O 1
ATOM 2072 N N . ASN A 1 263 ? 29.687 -16.789 -30.391 1.00 84.25 263 ASN A N 1
ATOM 2073 C CA . ASN A 1 263 ? 29.330 -18.133 -30.839 1.00 84.25 263 ASN A CA 1
ATOM 2074 C C . ASN A 1 263 ? 29.683 -18.385 -32.313 1.00 84.25 263 ASN A C 1
ATOM 2076 O O . ASN A 1 263 ? 30.037 -19.505 -32.663 1.00 84.25 263 ASN A O 1
ATOM 2080 N N . ALA A 1 264 ? 29.673 -17.357 -33.167 1.00 80.50 264 ALA A N 1
ATOM 2081 C CA . ALA A 1 264 ? 30.080 -17.474 -34.569 1.00 80.50 264 ALA A CA 1
ATOM 2082 C C . ALA A 1 264 ? 31.589 -17.723 -34.755 1.00 80.50 264 ALA A C 1
ATOM 2084 O O . ALA A 1 264 ? 32.007 -18.147 -35.823 1.00 80.50 264 ALA A O 1
ATOM 2085 N N . LYS A 1 265 ? 32.425 -17.482 -33.733 1.00 61.19 265 LYS A N 1
ATOM 2086 C CA . LYS A 1 265 ? 33.858 -17.834 -33.769 1.00 61.19 265 LYS A CA 1
ATOM 2087 C C . LYS A 1 265 ? 34.138 -19.334 -33.574 1.00 61.19 265 LYS A C 1
ATOM 2089 O O . LYS A 1 265 ? 35.290 -19.732 -33.716 1.00 61.19 265 LYS A O 1
ATOM 2094 N N . LEU A 1 266 ? 33.132 -20.139 -33.213 1.00 49.72 266 LEU A N 1
ATOM 2095 C CA . LEU A 1 266 ? 33.248 -21.587 -32.970 1.00 49.72 266 LEU A CA 1
ATOM 2096 C C . LEU A 1 266 ? 32.776 -22.461 -34.152 1.00 49.72 266 LEU A C 1
ATOM 2098 O O . LEU A 1 266 ? 32.736 -23.683 -34.012 1.00 49.72 266 LEU A O 1
ATOM 2102 N N . SER A 1 267 ? 32.445 -21.861 -35.299 1.00 40.09 267 SER A N 1
ATOM 2103 C CA . SER A 1 267 ? 32.106 -22.539 -36.563 1.00 40.09 267 SER A CA 1
ATOM 2104 C C . SER A 1 267 ? 33.065 -22.131 -37.669 1.00 40.09 267 SER A C 1
ATOM 2106 O O . SER A 1 267 ? 33.502 -23.020 -38.426 1.00 40.09 267 SER A O 1
#

Secondary structure (DSSP, 8-state):
--------------------------HHHHHHHHHHHHHHHHHHHHHHHHHHHHHHHHHHHHHHHHHHHTTHHHHSSS-TT----S-TTTTHHHHHHHHHHHHHHHHHHHHHHTT-SHHHHHHHHHHHHHHHHHTT--SGGGS-TTHHHHHHHHHHHHHHHHHHH--HHHHHHHHHHHHHHHHHHHHHHHHHHHHHHHHHHHPPPHHHHHHHHHHHHHHHSS-GGG-PPTTGGGTS-TTS-------S-HHHHHHHHHHHHHHHTT-

Organism: NCBI:txid218843

Sequence (267 aa):
MGSLSLDSFRKNNFSASWKTVGAETSVESNTSSEQLREKRREKRAADLVRQEDDATIRLENAAIERSKSVDSSILGKYSIWRKENENENSDSTVRLMRDQIIMARVYISIAKMKDKLDLPQELQARLKESQRALGEAMSDSDLHCSAPEKMKAMGQVLSIARDQLYDCKLVTGKLRAMLQTADELVRGLKKQSTFLSQLAAKTISNGIHCLSMCLTIEYYLPPLEKRKFPRSENLENPNLYHYALFSDNVLVALVVVNSAIMNAKLS